Protein AF-0000000068152382 (afdb_homodimer)

Foldseek 3Di:
DDPPPPPPPPVCPPCVQVVQQVLQVQQVCVVCVVVVWDKDAFFQAPVRDTFRIWTAHPVLFIETEHEDAEPVSVVVCPPQCVCVQQGQAYEYEYEDVYDPVVDDQQHWYWYGPSNHIDTPGGHHTDDHDPVSSVRNVVSVVVVVVVVLVVVLVVLCPPPPSNVVSVCVVVVVPD/DPPPPPPPPPVCVPCVQVVQQVLQVQQVCVVCVVVVWDKDAFFQAPVRDTFRIWTAHPVLFIETEHEDAEPVSVVVCPPQVVCVQQGQAYEYEYEDVYDPVVDDQQHWYWYGPSNHIDTPGGHHTDDHDPVSSVRNVVSVVVVVVVVLVVVLVVLCPPPPSNVVSVCVVVVVPD

Nearest PDB structures (foldseek):
  3dnx-assembly1_A-2  TM=9.287E-01  e=1.542E-15  Ruegeria pomeroyi
  2vld-assembly1_B  TM=4.653E-01  e=2.222E-03  Pyrococcus abyssi
  5jjp-assembly6_B  TM=6.066E-01  e=2.683E-01  Streptomyces sp. MJ635-86F5
  7dq6-assembly1_B  TM=5.843E-01  e=3.251E-01  Embleya scabrispora
  7dq6-assembly1_A  TM=5.364E-01  e=3.251E-01  Embleya scabrispora

Organism: Rhizobium meliloti (strain 1021) (NCBI:txid266834)

Secondary structure (DSSP, 8-state):
----------GGGTTHHHHHHHHHHHHHHHHHHHTT-EEEEEEEPTTS-EEEEEEE-TT--EEEEEE--SHHHHHH-TTGGGGGGG-SEEEEEE-TTS-GGGS-TTSEEEEE-SS-EEEEEPPPP-PPPHHHHHHHHHHHHHHHHHHHHHHHHHHTTSHHHHHHHHHHHTTTT-/----------GGGTTHHHHHHHHHHHHHHHHHHHTT-EEEEEEEPTTS-EEEEEEE-TT--EEEEEE--SHHHHHH-TTGGGGGGG-SEEEEEE-TTS-GGGS-TTSEEEEE-SS-EEEEEPPPP-PPPHHHHHHHHHHHHHHHHHHHHHHHHHHTTSHHHHHHHHHHHTTTT-

InterPro domains:
  IPR009394 DNA repair protein MmcB-like [PF06319] (9-154)
  IPR009394 DNA repair protein MmcB-like [PIRSF031796] (1-156)

pLDDT: mean 91.05, std 16.27, range [30.36, 98.94]

Sequence (348 aa):
MTILSIHGDNPLADGRQSERAMKVRRGVQRLLMELRHAALPELTLASGRRADLISLSPKGEIWIIEIKTSIEDFRVDRKWPEYRLHCDRLFFATHAQVPLDIFPEECGLMLSDGYGAHMLREASEHRLPPSTRKSVTQAFARTAAQRLTLAEWAAERNGELGQSISDIVSGERDMTILSIHGDNPLADGRQSERAMKVRRGVQRLLMELRHAALPELTLASGRRADLISLSPKGEIWIIEIKTSIEDFRVDRKWPEYRLHCDRLFFATHAQVPLDIFPEECGLMLSDGYGAHMLREASEHRLPPSTRKSVTQAFARTAAQRLTLAEWAAERNGELGQSISDIVSGERD

Structure (mmCIF, N/CA/C/O backbone):
data_AF-0000000068152382-model_v1
#
loop_
_entity.id
_entity.type
_entity.pdbx_description
1 polymer 'DNA repair protein MmcB-related protein'
#
loop_
_atom_site.group_PDB
_atom_site.id
_atom_site.type_symbol
_atom_site.label_atom_id
_atom_site.label_alt_id
_atom_site.label_comp_id
_atom_site.label_asym_id
_atom_site.label_entity_id
_atom_site.label_seq_id
_atom_site.pdbx_PDB_ins_code
_atom_site.Cartn_x
_atom_site.Cartn_y
_atom_site.Cartn_z
_atom_site.occupancy
_atom_site.B_iso_or_equiv
_atom_site.auth_seq_id
_atom_site.auth_comp_id
_atom_site.auth_asym_id
_atom_site.auth_atom_id
_atom_site.pdbx_PDB_model_num
ATOM 1 N N . MET A 1 1 ? -9.805 -21.875 -48.062 1 30.47 1 MET A N 1
ATOM 2 C CA . MET A 1 1 ? -9.055 -22.297 -46.875 1 30.47 1 MET A CA 1
ATOM 3 C C . MET A 1 1 ? -9.664 -21.703 -45.625 1 30.47 1 MET A C 1
ATOM 5 O O . MET A 1 1 ? -9.602 -20.5 -45.406 1 30.47 1 MET A O 1
ATOM 9 N N . THR A 1 2 ? -10.758 -22.375 -45.031 1 30.77 2 THR A N 1
ATOM 10 C CA . THR A 1 2 ? -11.688 -21.953 -44 1 30.77 2 THR A CA 1
ATOM 11 C C . THR A 1 2 ? -10.977 -21.797 -42.656 1 30.77 2 THR A C 1
ATOM 13 O O . THR A 1 2 ? -10.398 -22.75 -42.125 1 30.77 2 THR A O 1
ATOM 16 N N . ILE A 1 3 ? -10.469 -20.672 -42.344 1 32.81 3 ILE A N 1
ATOM 17 C CA . ILE A 1 3 ? -9.844 -20.359 -41.062 1 32.81 3 ILE A CA 1
ATOM 18 C C . ILE A 1 3 ? -10.805 -20.688 -39.938 1 32.81 3 ILE A C 1
ATOM 20 O O . ILE A 1 3 ? -11.867 -20.062 -39.844 1 32.81 3 ILE A O 1
ATOM 24 N N . LEU A 1 4 ? -10.906 -21.922 -39.406 1 30.36 4 LEU A N 1
ATOM 25 C CA . LEU A 1 4 ? -11.68 -22.328 -38.25 1 30.36 4 LEU A CA 1
ATOM 26 C C . LEU A 1 4 ? -11.289 -21.516 -37.031 1 30.36 4 LEU A C 1
ATOM 28 O O . LEU A 1 4 ? -10.102 -21.406 -36.688 1 30.36 4 LEU A O 1
ATOM 32 N N . SER A 1 5 ? -11.914 -20.469 -36.781 1 33.62 5 SER A N 1
ATOM 33 C CA . SER A 1 5 ? -11.789 -19.703 -35.531 1 33.62 5 SER A CA 1
ATOM 34 C C . SER A 1 5 ? -11.875 -20.609 -34.312 1 33.62 5 SER A C 1
ATOM 36 O O . SER A 1 5 ? -12.93 -21.172 -34 1 33.62 5 SER A O 1
ATOM 38 N N . ILE A 1 6 ? -10.891 -21.375 -33.906 1 35.25 6 ILE A N 1
ATOM 39 C CA . ILE A 1 6 ? -10.805 -22.234 -32.75 1 35.25 6 ILE A CA 1
ATOM 40 C C . ILE A 1 6 ? -11.211 -21.438 -31.5 1 35.25 6 ILE A C 1
ATOM 42 O O . ILE A 1 6 ? -10.406 -20.703 -30.938 1 35.25 6 ILE A O 1
ATOM 46 N N . HIS A 1 7 ? -12.195 -20.594 -31.469 1 39.56 7 HIS A N 1
ATOM 47 C CA . HIS A 1 7 ? -12.797 -20.234 -30.172 1 39.56 7 HIS A CA 1
ATOM 48 C C . HIS A 1 7 ? -12.93 -21.469 -29.281 1 39.56 7 HIS A C 1
ATOM 50 O O . HIS A 1 7 ? -13.836 -22.281 -29.469 1 39.56 7 HIS A O 1
ATOM 56 N N . GLY A 1 8 ? -11.852 -22.156 -28.938 1 36.94 8 GLY A N 1
ATOM 57 C CA . GLY A 1 8 ? -11.977 -23.312 -28.062 1 36.94 8 GLY A CA 1
ATOM 58 C C . GLY A 1 8 ? -12.898 -23.094 -26.891 1 36.94 8 GLY A C 1
ATOM 59 O O . GLY A 1 8 ? -13.031 -21.953 -26.406 1 36.94 8 GLY A O 1
ATOM 60 N N . ASP A 1 9 ? -14.023 -23.734 -26.766 1 38.12 9 ASP A N 1
ATOM 61 C CA . ASP A 1 9 ? -14.977 -23.938 -25.672 1 38.12 9 ASP A CA 1
ATOM 62 C C . ASP A 1 9 ? -14.25 -24.062 -24.328 1 38.12 9 ASP A C 1
ATOM 64 O O . ASP A 1 9 ? -13.836 -25.172 -23.953 1 38.12 9 ASP A O 1
ATOM 68 N N . ASN A 1 10 ? -13.414 -23.266 -23.922 1 45 10 ASN A N 1
ATOM 69 C CA . ASN A 1 10 ? -12.914 -23.344 -22.547 1 45 10 ASN A CA 1
ATOM 70 C C . ASN A 1 10 ? -14.055 -23.5 -21.547 1 45 10 ASN A C 1
ATOM 72 O O . ASN A 1 10 ? -14.812 -22.562 -21.312 1 45 10 ASN A O 1
ATOM 76 N N . PRO A 1 11 ? -14.586 -24.641 -21.344 1 46.06 11 PRO A N 1
ATOM 77 C CA . PRO A 1 11 ? -15.719 -24.906 -20.453 1 46.06 11 PRO A CA 1
ATOM 78 C C . PRO A 1 11 ? -15.688 -24.047 -19.188 1 46.06 11 PRO A C 1
ATOM 80 O O . PRO A 1 11 ? -16.719 -23.906 -18.516 1 46.06 11 PRO A O 1
ATOM 83 N N . LEU A 1 12 ? -14.609 -23.797 -18.812 1 48.75 12 LEU A N 1
ATOM 84 C CA . LEU A 1 12 ? -14.578 -23 -17.594 1 48.75 12 LEU A CA 1
ATOM 85 C C . LEU A 1 12 ? -14.617 -21.5 -17.922 1 48.75 12 LEU A C 1
ATOM 87 O O . LEU A 1 12 ? -14.359 -20.672 -17.047 1 48.75 12 LEU A O 1
ATOM 91 N N . ALA A 1 13 ? -14.891 -21.234 -19.219 1 50.88 13 ALA A N 1
ATOM 92 C CA . ALA A 1 13 ? -15.047 -19.859 -19.656 1 50.88 13 ALA A CA 1
ATOM 93 C C . ALA A 1 13 ? -16.219 -19.188 -18.953 1 50.88 13 ALA A C 1
ATOM 95 O O . ALA A 1 13 ? -16.453 -17.984 -19.125 1 50.88 13 ALA A O 1
ATOM 96 N N . ASP A 1 14 ? -17 -19.938 -18.312 1 52.16 14 ASP A N 1
ATOM 97 C CA . ASP A 1 14 ? -18.281 -19.484 -17.781 1 52.16 14 ASP A CA 1
ATOM 98 C C . ASP A 1 14 ? -18.109 -18.781 -16.438 1 52.16 14 ASP A C 1
ATOM 100 O O . ASP A 1 14 ? -19.031 -18.797 -15.617 1 52.16 14 ASP A O 1
ATOM 104 N N . GLY A 1 15 ? -17.078 -18.203 -16.141 1 64.38 15 GLY A N 1
ATOM 105 C CA . GLY A 1 15 ? -17.031 -17.5 -14.875 1 64.38 15 GLY A CA 1
ATOM 106 C C . GLY A 1 15 ? -16.5 -18.344 -13.734 1 64.38 15 GLY A C 1
ATOM 107 O O . GLY A 1 15 ? -16.109 -17.812 -12.688 1 64.38 15 GLY A O 1
ATOM 108 N N . ARG A 1 16 ? -16.609 -19.672 -13.922 1 64.25 16 ARG A N 1
ATOM 109 C CA . ARG A 1 16 ? -16.156 -20.578 -12.875 1 64.25 16 ARG A CA 1
ATOM 110 C C . ARG A 1 16 ? -14.656 -20.453 -12.641 1 64.25 16 ARG A C 1
ATOM 112 O O . ARG A 1 16 ? -14.188 -20.547 -11.5 1 64.25 16 ARG A O 1
ATOM 119 N N . GLN A 1 17 ? -14 -20.297 -13.742 1 75.25 17 GLN A N 1
ATOM 120 C CA . GLN A 1 17 ? -12.555 -20.141 -13.609 1 75.25 17 GLN A CA 1
ATOM 121 C C . GLN A 1 17 ? -12.211 -18.922 -12.75 1 75.25 17 GLN A C 1
ATOM 123 O O . GLN A 1 17 ? -11.305 -18.984 -11.914 1 75.25 17 GLN A O 1
ATOM 128 N N . SER A 1 18 ? -13.094 -17.953 -12.961 1 85.06 18 SER A N 1
ATOM 129 C CA . SER A 1 18 ? -12.867 -16.734 -12.195 1 85.06 18 SER A CA 1
ATOM 130 C C . SER A 1 18 ? -13.172 -16.953 -10.711 1 85.06 18 SER A C 1
ATOM 132 O O . SER A 1 18 ? -12.414 -16.5 -9.852 1 85.06 18 SER A O 1
ATOM 134 N N . GLU A 1 19 ? -14.141 -17.766 -10.453 1 89.19 19 GLU A N 1
ATOM 135 C CA . GLU A 1 19 ? -14.492 -18.031 -9.062 1 89.19 19 GLU A CA 1
ATOM 136 C C . GLU A 1 19 ? -13.43 -18.891 -8.383 1 89.19 19 GLU A C 1
ATOM 138 O O . GLU A 1 19 ? -13.055 -18.641 -7.242 1 89.19 19 GLU A O 1
ATOM 143 N N . ARG A 1 20 ? -13 -19.938 -9.102 1 91.81 20 ARG A N 1
ATOM 144 C CA . ARG A 1 20 ? -11.953 -20.797 -8.562 1 91.81 20 ARG A CA 1
ATOM 145 C C . ARG A 1 20 ? -10.672 -20.016 -8.312 1 91.81 20 ARG A C 1
ATOM 147 O O . ARG A 1 20 ? -10.023 -20.188 -7.277 1 91.81 20 ARG A O 1
ATOM 154 N N . ALA A 1 21 ? -10.398 -19.172 -9.242 1 95.38 21 ALA A N 1
ATOM 155 C CA . ALA A 1 21 ? -9.188 -18.359 -9.102 1 95.38 21 ALA A CA 1
ATOM 156 C C . ALA A 1 21 ? -9.258 -17.484 -7.863 1 95.38 21 ALA A C 1
ATOM 158 O O . ALA A 1 21 ? -8.273 -17.344 -7.133 1 95.38 21 ALA A O 1
ATOM 159 N N . MET A 1 22 ? -10.422 -16.969 -7.648 1 93.5 22 MET A N 1
ATOM 160 C CA . MET A 1 22 ? -10.602 -16.094 -6.496 1 93.5 22 MET A CA 1
ATOM 161 C C . MET A 1 22 ? -10.461 -16.875 -5.191 1 93.5 22 MET A C 1
ATOM 163 O O . MET A 1 22 ? -9.891 -16.375 -4.223 1 93.5 22 MET A O 1
ATOM 167 N N . LYS A 1 23 ? -10.992 -18.062 -5.164 1 95.25 23 LYS A N 1
ATOM 168 C CA . LYS A 1 23 ? -10.867 -18.906 -3.979 1 95.25 23 LYS A CA 1
ATOM 169 C C . LYS A 1 23 ? -9.414 -19.25 -3.699 1 95.25 23 LYS A C 1
ATOM 171 O O . LYS A 1 23 ? -8.969 -19.203 -2.551 1 95.25 23 LYS A O 1
ATOM 176 N N . VAL A 1 24 ? -8.672 -19.609 -4.734 1 98.12 24 VAL A N 1
ATOM 177 C CA . VAL A 1 24 ? -7.25 -19.906 -4.582 1 98.12 24 VAL A CA 1
ATOM 178 C C . VAL A 1 24 ? -6.508 -18.672 -4.098 1 98.12 24 VAL A C 1
ATOM 180 O O . VAL A 1 24 ? -5.695 -18.75 -3.168 1 98.12 24 VAL A O 1
ATOM 183 N N 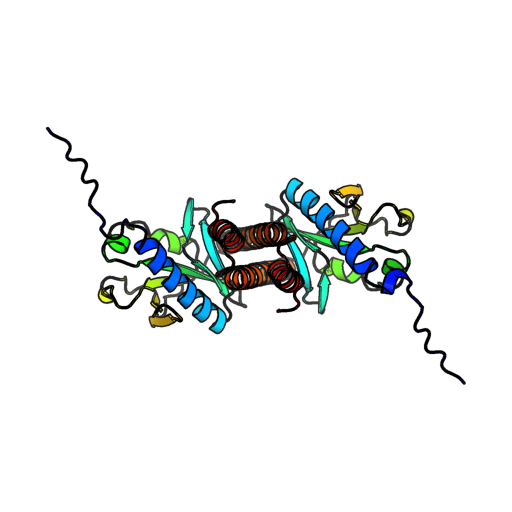. ARG A 1 25 ? -6.805 -17.516 -4.719 1 97.69 25 ARG A N 1
ATOM 184 C CA . ARG A 1 25 ? -6.156 -16.266 -4.328 1 97.69 25 ARG A CA 1
ATOM 185 C C . ARG A 1 25 ? -6.359 -15.992 -2.842 1 97.69 25 ARG A C 1
ATOM 187 O O . ARG A 1 25 ? -5.41 -15.648 -2.133 1 97.69 25 ARG A O 1
ATOM 194 N N . ARG A 1 26 ? -7.551 -16.188 -2.371 1 96.06 26 ARG A N 1
ATOM 195 C CA . ARG A 1 26 ? -7.871 -15.922 -0.972 1 96.06 26 ARG A CA 1
ATOM 196 C C . ARG A 1 26 ? -7.086 -16.844 -0.049 1 96.06 26 ARG A C 1
ATOM 198 O O . ARG A 1 26 ? -6.531 -16.406 0.959 1 96.06 26 ARG A O 1
ATOM 205 N N . GLY A 1 27 ? -7.133 -18.109 -0.388 1 98.12 27 GLY A N 1
ATOM 206 C CA . GLY A 1 27 ? -6.352 -19.047 0.399 1 98.12 27 GLY A CA 1
ATOM 207 C C . GLY A 1 27 ? -4.875 -18.703 0.456 1 98.12 27 GLY A C 1
ATOM 208 O O . GLY A 1 27 ? -4.258 -18.781 1.519 1 98.12 27 GLY A O 1
ATOM 209 N N . VAL A 1 28 ? -4.32 -18.297 -0.646 1 98.75 28 VAL A N 1
ATOM 210 C CA . VAL A 1 28 ? -2.906 -17.953 -0.726 1 98.75 28 VAL A CA 1
ATOM 211 C C . VAL A 1 28 ? -2.639 -16.688 0.072 1 98.75 28 VAL A C 1
ATOM 213 O O . VAL A 1 28 ? -1.611 -16.562 0.744 1 98.75 28 VAL A O 1
ATOM 216 N N . GLN A 1 29 ? -3.531 -15.68 -0.016 1 98.44 29 GLN A N 1
ATOM 217 C CA . GLN A 1 29 ? -3.371 -14.461 0.768 1 98.44 29 GLN A CA 1
ATOM 218 C C . GLN A 1 29 ? -3.314 -14.773 2.262 1 98.44 29 GLN A C 1
ATOM 220 O O . GLN A 1 29 ? -2.531 -14.164 2.996 1 98.44 29 GLN A O 1
ATOM 225 N N . ARG A 1 30 ? -4.098 -15.695 2.719 1 98.12 30 ARG A N 1
ATOM 226 C CA . ARG A 1 30 ? -4.066 -16.094 4.125 1 98.12 30 ARG A CA 1
ATOM 227 C C . ARG A 1 30 ? -2.73 -16.734 4.484 1 98.12 30 ARG A C 1
ATOM 229 O O . ARG A 1 30 ? -2.162 -16.438 5.539 1 98.12 30 ARG A O 1
ATOM 236 N N . LEU A 1 31 ? -2.277 -17.609 3.619 1 98.69 31 LEU A N 1
ATOM 237 C CA . LEU A 1 31 ? -0.969 -18.219 3.84 1 98.69 31 LEU A CA 1
ATOM 238 C C . LEU A 1 31 ? 0.119 -17.156 3.91 1 98.69 31 LEU A C 1
ATOM 240 O O . LEU A 1 31 ? 0.979 -17.188 4.793 1 98.69 31 LEU A O 1
ATOM 244 N N . LEU A 1 32 ? 0.076 -16.219 2.982 1 98.62 32 LEU A N 1
ATOM 245 C CA . LEU A 1 32 ? 1.076 -15.156 2.941 1 98.62 32 LEU A CA 1
ATOM 246 C C . LEU A 1 32 ? 1.023 -14.305 4.211 1 98.62 32 LEU A C 1
ATOM 248 O O . LEU A 1 32 ? 2.061 -13.883 4.723 1 98.62 32 LEU A O 1
ATOM 252 N N . MET A 1 33 ? -0.144 -14.07 4.672 1 97.81 33 MET A N 1
ATOM 253 C CA . MET A 1 33 ? -0.283 -13.352 5.934 1 97.81 33 MET A CA 1
ATOM 254 C C . MET A 1 33 ? 0.376 -14.117 7.074 1 97.81 33 MET A C 1
ATOM 256 O O . MET A 1 33 ? 1.065 -13.523 7.91 1 97.81 33 MET A O 1
ATOM 260 N N . GLU A 1 34 ? 0.171 -15.391 7.129 1 97.94 34 GLU A N 1
ATOM 261 C CA . GLU A 1 34 ? 0.814 -16.234 8.133 1 97.94 34 GLU A CA 1
ATOM 262 C C . GLU A 1 34 ? 2.334 -16.156 8.023 1 97.94 34 GLU A C 1
ATOM 264 O O . GLU A 1 34 ? 3.039 -16.266 9.031 1 97.94 34 GLU A O 1
ATOM 269 N N . LEU A 1 35 ? 2.809 -16.031 6.828 1 98.12 35 LEU A N 1
ATOM 270 C CA . LEU A 1 35 ? 4.246 -15.93 6.582 1 98.12 35 LEU A CA 1
ATOM 271 C C . LEU A 1 35 ? 4.73 -14.492 6.73 1 98.12 35 LEU A C 1
ATOM 273 O O . LEU A 1 35 ? 5.879 -14.188 6.41 1 98.12 35 LEU A O 1
ATOM 277 N N . ARG A 1 36 ? 3.83 -13.539 7.098 1 98.19 36 ARG A N 1
ATOM 278 C CA . ARG A 1 36 ? 4.082 -12.133 7.379 1 98.19 36 ARG A CA 1
ATOM 279 C C . ARG A 1 36 ? 4.402 -11.367 6.102 1 98.19 36 ARG A C 1
ATOM 281 O O . ARG A 1 36 ? 5.121 -10.367 6.133 1 98.19 36 ARG A O 1
ATOM 288 N N . HIS A 1 37 ? 3.973 -11.961 4.973 1 98.81 37 HIS A N 1
ATOM 289 C CA . HIS A 1 37 ? 4.031 -11.219 3.721 1 98.81 37 HIS A CA 1
ATOM 290 C C . HIS A 1 37 ? 2.811 -10.32 3.557 1 98.81 37 HIS A C 1
ATOM 292 O O . HIS A 1 37 ? 1.689 -10.719 3.869 1 98.81 37 HIS A O 1
ATOM 298 N N . ALA A 1 38 ? 3.021 -9.086 3.137 1 98.81 38 ALA A N 1
ATOM 299 C CA . ALA A 1 38 ? 1.932 -8.25 2.643 1 98.81 38 ALA A CA 1
ATOM 300 C C . ALA A 1 38 ? 1.697 -8.477 1.153 1 98.81 38 ALA A C 1
ATOM 302 O O . ALA A 1 38 ? 2.635 -8.422 0.355 1 98.81 38 ALA A O 1
ATOM 303 N N . ALA A 1 39 ? 0.45 -8.734 0.789 1 98.81 39 ALA A N 1
ATOM 304 C CA . ALA A 1 39 ? 0.16 -9.156 -0.578 1 98.81 39 ALA A CA 1
ATOM 305 C C . ALA A 1 39 ? -0.661 -8.109 -1.318 1 98.81 39 ALA A C 1
ATOM 307 O O . ALA A 1 39 ? -1.475 -7.406 -0.712 1 98.81 39 ALA A O 1
ATOM 308 N N . LEU A 1 40 ? -0.434 -8 -2.578 1 98.81 40 LEU A N 1
ATOM 309 C CA . LEU A 1 40 ? -1.164 -7.129 -3.488 1 98.81 40 LEU A CA 1
ATOM 310 C C . LEU A 1 40 ? -1.568 -7.875 -4.754 1 98.81 40 LEU A C 1
ATOM 312 O O . LEU A 1 40 ? -0.711 -8.375 -5.484 1 98.81 40 LEU A O 1
ATOM 316 N N . PRO A 1 41 ? -2.893 -8.008 -4.977 1 98.5 41 PRO A N 1
ATOM 317 C CA . PRO A 1 41 ? -3.332 -8.656 -6.211 1 98.5 41 PRO A CA 1
ATOM 318 C C . PRO A 1 41 ? -3.254 -7.742 -7.43 1 98.5 41 PRO A C 1
ATOM 320 O O . PRO A 1 41 ? -3.371 -6.52 -7.293 1 98.5 41 PRO A O 1
ATOM 323 N N . GLU A 1 42 ? -2.996 -8.352 -8.633 1 97.94 42 GLU A N 1
ATOM 324 C CA . GLU A 1 42 ? -3.197 -7.734 -9.945 1 97.94 42 GLU A CA 1
ATOM 325 C C . GLU A 1 42 ? -2.336 -6.488 -10.102 1 97.94 42 GLU A C 1
ATOM 327 O O . GLU A 1 42 ? -2.838 -5.422 -10.469 1 97.94 42 GLU A O 1
ATOM 332 N N . LEU A 1 43 ? -1.096 -6.594 -9.82 1 98.38 43 LEU A N 1
ATOM 333 C CA . LEU A 1 43 ? -0.167 -5.492 -10.047 1 98.38 43 LEU A CA 1
ATOM 334 C C . LEU A 1 43 ? 0.437 -5.57 -11.445 1 98.38 43 LEU A C 1
ATOM 336 O O . LEU A 1 43 ? 1.003 -6.602 -11.828 1 98.38 43 LEU A O 1
ATOM 340 N N . THR A 1 44 ? 0.309 -4.512 -12.195 1 97.06 44 THR A N 1
ATOM 341 C CA . THR A 1 44 ? 0.991 -4.422 -13.477 1 97.06 44 THR A CA 1
ATOM 342 C C . THR A 1 44 ? 2.473 -4.117 -13.281 1 97.06 44 THR A C 1
ATOM 344 O O . THR A 1 44 ? 2.83 -3.162 -12.586 1 97.06 44 THR A O 1
ATOM 347 N N . LEU A 1 45 ? 3.309 -4.871 -13.891 1 97.06 45 LEU A N 1
ATOM 348 C CA . LEU A 1 45 ? 4.758 -4.762 -13.766 1 97.06 45 LEU A CA 1
ATOM 349 C C . LEU A 1 45 ? 5.34 -3.938 -14.906 1 97.06 45 LEU A C 1
ATOM 351 O O . LEU A 1 45 ? 4.637 -3.617 -15.875 1 97.06 45 LEU A O 1
ATOM 355 N N . ALA A 1 46 ? 6.602 -3.586 -14.75 1 95.44 46 ALA A N 1
ATOM 356 C CA . ALA A 1 46 ? 7.262 -2.758 -15.758 1 95.44 46 ALA A CA 1
ATOM 357 C C . ALA A 1 46 ? 7.301 -3.461 -17.109 1 95.44 46 ALA A C 1
ATOM 359 O O . ALA A 1 46 ? 7.309 -2.809 -18.156 1 95.44 46 ALA A O 1
ATOM 360 N N . SER A 1 47 ? 7.266 -4.766 -17.125 1 94.62 47 SER A N 1
ATOM 361 C CA . SER A 1 47 ? 7.273 -5.543 -18.359 1 94.62 47 SER A CA 1
ATOM 362 C C . SER A 1 47 ? 5.93 -5.461 -19.078 1 94.62 47 SER A C 1
ATOM 364 O O . SER A 1 47 ? 5.809 -5.883 -20.234 1 94.62 47 SER A O 1
ATOM 366 N N . GLY A 1 48 ? 4.895 -4.922 -18.375 1 94 48 GLY A N 1
ATOM 367 C CA . GLY A 1 48 ? 3.547 -4.902 -18.922 1 94 48 GLY A CA 1
ATOM 368 C C . GLY A 1 48 ? 2.699 -6.07 -18.453 1 94 48 GLY A C 1
ATOM 369 O O . GLY A 1 48 ? 1.475 -6.055 -18.594 1 94 48 GLY A O 1
ATOM 370 N N . ARG A 1 49 ? 3.371 -7.035 -17.906 1 95.25 49 ARG A N 1
ATOM 371 C CA . ARG A 1 49 ? 2.633 -8.164 -17.359 1 95.25 49 ARG A CA 1
ATOM 372 C C . ARG A 1 49 ? 1.931 -7.781 -16.062 1 95.25 49 ARG A C 1
ATOM 374 O O . ARG A 1 49 ? 2.387 -6.887 -15.344 1 95.25 49 ARG A O 1
ATOM 381 N N . ARG A 1 50 ? 0.867 -8.508 -15.805 1 96.62 50 ARG A N 1
ATOM 382 C CA . ARG A 1 50 ? 0.136 -8.32 -14.555 1 96.62 50 ARG A CA 1
ATOM 383 C C . ARG A 1 50 ? 0.274 -9.539 -13.648 1 96.62 50 ARG A C 1
ATOM 385 O O . ARG A 1 50 ? -0.122 -10.641 -14.023 1 96.62 50 ARG A O 1
ATOM 392 N N . ALA A 1 51 ? 0.86 -9.414 -12.508 1 98 51 ALA A N 1
ATOM 393 C CA . ALA A 1 51 ? 0.992 -10.5 -11.547 1 98 51 ALA A CA 1
ATOM 394 C C . ALA A 1 51 ? -0.331 -10.766 -10.828 1 98 51 ALA A C 1
ATOM 396 O O . ALA A 1 51 ? -0.978 -9.836 -10.344 1 98 51 ALA A O 1
ATOM 397 N N . ASP A 1 52 ? -0.692 -12.047 -10.758 1 97.81 52 ASP A N 1
ATOM 398 C CA . ASP A 1 52 ? -1.91 -12.375 -10.023 1 97.81 52 ASP A CA 1
ATOM 399 C C . ASP A 1 52 ? -1.807 -11.945 -8.562 1 97.81 52 ASP A C 1
ATOM 401 O O . ASP A 1 52 ? -2.748 -11.375 -8.008 1 97.81 52 ASP A O 1
ATOM 405 N N . LEU A 1 53 ? -0.7 -12.281 -7.898 1 98.69 53 LEU A N 1
ATOM 406 C CA . LEU A 1 53 ? -0.338 -11.844 -6.555 1 98.69 53 LEU A CA 1
ATOM 407 C C . LEU A 1 53 ? 1.148 -11.516 -6.473 1 98.69 53 LEU A C 1
ATOM 409 O O . LEU A 1 53 ? 1.979 -12.219 -7.047 1 98.69 53 LEU A O 1
ATOM 413 N N . ILE A 1 54 ? 1.429 -10.438 -5.844 1 98.94 54 ILE A N 1
ATOM 414 C CA . ILE A 1 54 ? 2.799 -10.102 -5.48 1 98.94 54 ILE A CA 1
ATOM 415 C C . ILE A 1 54 ? 2.869 -9.758 -3.994 1 98.94 54 ILE A C 1
ATOM 417 O O . ILE A 1 54 ? 1.93 -9.18 -3.439 1 98.94 54 ILE A O 1
ATOM 421 N N . SER A 1 55 ? 3.967 -10.156 -3.338 1 98.94 55 SER A N 1
ATOM 422 C CA . SER A 1 55 ? 4.016 -9.922 -1.898 1 98.94 55 SER A CA 1
ATOM 423 C C . SER A 1 55 ? 5.379 -9.391 -1.47 1 98.94 55 SER A C 1
ATOM 425 O O . SER A 1 55 ? 6.367 -9.555 -2.191 1 98.94 55 SER A O 1
ATOM 427 N N . LEU A 1 56 ? 5.395 -8.703 -0.37 1 98.88 56 LEU A N 1
ATOM 428 C CA . LEU A 1 56 ? 6.582 -8.133 0.255 1 98.88 56 LEU A CA 1
ATOM 429 C C . LEU A 1 56 ? 6.758 -8.664 1.673 1 98.88 56 LEU A C 1
ATOM 431 O O . LEU A 1 56 ? 5.852 -8.555 2.5 1 98.88 56 LEU A O 1
ATOM 435 N N . SER A 1 57 ? 7.898 -9.266 1.959 1 98.75 57 SER A N 1
ATOM 436 C CA . SER A 1 57 ? 8.219 -9.727 3.305 1 98.75 57 SER A CA 1
ATOM 437 C C . SER A 1 57 ? 8.68 -8.578 4.191 1 98.75 57 SER A C 1
ATOM 439 O O . SER A 1 57 ? 8.93 -7.469 3.703 1 98.75 57 SER A O 1
ATOM 441 N N . PRO A 1 58 ? 8.828 -8.82 5.508 1 97.5 58 PRO A N 1
ATOM 442 C CA . PRO A 1 58 ? 9.352 -7.766 6.387 1 97.5 58 PRO A CA 1
ATOM 443 C C . PRO A 1 58 ? 10.766 -7.34 6.012 1 97.5 58 PRO A C 1
ATOM 445 O O . PRO A 1 58 ? 11.148 -6.184 6.23 1 97.5 58 PRO A O 1
ATOM 448 N N . LYS A 1 59 ? 11.547 -8.203 5.387 1 96.75 59 LYS A N 1
ATOM 449 C CA . LYS A 1 59 ? 12.93 -7.914 5.031 1 96.75 59 LYS A CA 1
ATOM 450 C C . LYS A 1 59 ? 13.031 -7.391 3.598 1 96.75 59 LYS A C 1
ATOM 452 O O . LYS A 1 59 ? 14.133 -7.164 3.094 1 96.75 59 LYS A O 1
ATOM 457 N N . GLY A 1 60 ? 11.93 -7.297 2.938 1 97.88 60 GLY A N 1
ATOM 458 C CA . GLY A 1 60 ? 11.93 -6.691 1.616 1 97.88 60 GLY A CA 1
ATOM 459 C C . GLY A 1 60 ? 12.031 -7.703 0.493 1 97.88 60 GLY A C 1
ATOM 460 O O . GLY A 1 60 ? 12.266 -7.34 -0.66 1 97.88 60 GLY A O 1
ATOM 461 N N . GLU A 1 61 ? 11.875 -8.992 0.827 1 98.56 61 GLU A N 1
ATOM 462 C CA . GLU A 1 61 ? 11.852 -10.008 -0.219 1 98.56 61 GLU A CA 1
ATOM 463 C C . GLU A 1 61 ? 10.547 -9.961 -1.008 1 98.56 61 GLU A C 1
ATOM 465 O O . GLU A 1 61 ? 9.469 -9.82 -0.427 1 98.56 61 GLU A O 1
ATOM 470 N N . ILE A 1 62 ? 10.672 -10.07 -2.332 1 98.94 62 ILE A N 1
ATOM 471 C CA . ILE A 1 62 ? 9.531 -9.945 -3.229 1 98.94 62 ILE A CA 1
ATOM 472 C C . ILE A 1 62 ? 9.195 -11.305 -3.834 1 98.94 62 ILE A C 1
ATOM 474 O O . ILE A 1 62 ? 10.055 -11.945 -4.453 1 98.94 62 ILE A O 1
ATOM 478 N N . TRP A 1 63 ? 7.938 -11.797 -3.643 1 98.94 63 TRP A N 1
ATOM 479 C CA . TRP A 1 63 ? 7.422 -13.016 -4.27 1 98.94 63 TRP A CA 1
ATOM 480 C C . TRP A 1 63 ? 6.355 -12.68 -5.309 1 98.94 63 TRP A C 1
ATOM 482 O O . TRP A 1 63 ? 5.59 -11.727 -5.133 1 98.94 63 TRP A O 1
ATOM 492 N N . ILE A 1 64 ? 6.332 -13.359 -6.355 1 98.94 64 ILE A N 1
ATOM 493 C CA . ILE A 1 64 ? 5.195 -13.383 -7.27 1 98.94 64 ILE A CA 1
ATOM 494 C C . ILE A 1 64 ? 4.559 -14.766 -7.266 1 98.94 64 ILE A C 1
ATOM 496 O O . ILE A 1 64 ? 5.258 -15.781 -7.281 1 98.94 64 ILE A O 1
ATOM 500 N N . ILE A 1 65 ? 3.236 -14.812 -7.199 1 98.88 65 ILE A N 1
ATOM 501 C CA . ILE A 1 65 ? 2.449 -16.031 -7.234 1 98.88 65 ILE A CA 1
ATOM 502 C C . ILE A 1 65 ? 1.509 -16.016 -8.438 1 98.88 65 ILE A C 1
ATOM 504 O O . ILE A 1 65 ? 0.592 -15.188 -8.5 1 98.88 65 ILE A O 1
ATOM 508 N N . GLU A 1 66 ? 1.746 -16.906 -9.383 1 98.69 66 GLU A N 1
ATOM 509 C CA . GLU A 1 66 ? 0.87 -17.062 -10.539 1 98.69 66 GLU A CA 1
ATOM 510 C C . GLU A 1 66 ? -0.202 -18.125 -10.289 1 98.69 66 GLU A C 1
ATOM 512 O O . GLU A 1 66 ? 0.115 -19.281 -10.016 1 98.69 66 GLU A O 1
ATOM 517 N N . ILE A 1 67 ? -1.452 -17.766 -10.391 1 98.44 67 ILE A N 1
ATOM 518 C CA . ILE A 1 67 ? -2.57 -18.656 -10.078 1 98.44 67 ILE A CA 1
ATOM 519 C C . ILE A 1 67 ? -3.045 -19.344 -11.359 1 98.44 67 ILE A C 1
ATOM 521 O O . ILE A 1 67 ? -3.385 -18.688 -12.344 1 98.44 67 ILE A O 1
ATOM 525 N N . LYS A 1 68 ? -2.98 -20.641 -11.359 1 98 68 LYS A N 1
ATOM 526 C CA . LYS A 1 68 ? -3.471 -21.484 -12.453 1 98 68 LYS A CA 1
ATOM 527 C C . LYS A 1 68 ? -4.512 -22.484 -11.953 1 98 68 LYS A C 1
ATOM 529 O O . LYS A 1 68 ? -4.207 -23.344 -11.125 1 98 68 LYS A O 1
ATOM 534 N N . THR A 1 69 ? -5.766 -22.375 -12.492 1 97.25 69 THR A N 1
ATOM 535 C CA . THR A 1 69 ? -6.836 -23.203 -11.938 1 97.25 69 THR A CA 1
ATOM 536 C C . THR A 1 69 ? -7.258 -24.281 -12.922 1 97.25 69 THR A C 1
ATOM 538 O O . THR A 1 69 ? -8.219 -25.016 -12.672 1 97.25 69 THR A O 1
ATOM 541 N N . SER A 1 70 ? -6.57 -24.438 -14.07 1 96.25 70 SER A N 1
ATOM 542 C CA . SER A 1 70 ? -6.754 -25.516 -15.039 1 96.25 70 SER A CA 1
ATOM 543 C C . SER A 1 70 ? -5.461 -25.812 -15.789 1 96.25 70 SER A C 1
ATOM 545 O O . SER A 1 70 ? -4.551 -24.984 -15.82 1 96.25 70 SER A O 1
ATOM 547 N N . ILE A 1 71 ? -5.438 -26.984 -16.328 1 96.31 71 ILE A N 1
ATOM 548 C CA . ILE A 1 71 ? -4.301 -27.344 -17.188 1 96.31 71 ILE A CA 1
ATOM 549 C C . ILE A 1 71 ? -4.176 -26.344 -18.328 1 96.31 71 ILE A C 1
ATOM 551 O O . ILE A 1 71 ? -3.072 -25.906 -18.656 1 96.31 71 ILE A O 1
ATOM 555 N N . GLU A 1 72 ? -5.281 -25.969 -18.891 1 95.12 72 GLU A N 1
ATOM 556 C CA . GLU A 1 72 ? -5.32 -25.047 -20.016 1 95.12 72 GLU A CA 1
ATOM 557 C C . GLU A 1 72 ? -4.758 -23.688 -19.641 1 95.12 72 GLU A C 1
ATOM 559 O O . GLU A 1 72 ? -4.012 -23.078 -20.422 1 95.12 72 GLU A O 1
ATOM 564 N N . ASP A 1 73 ? -5.117 -23.25 -18.391 1 94.19 73 ASP A N 1
ATOM 565 C CA . ASP A 1 73 ? -4.598 -21.984 -17.906 1 94.19 73 ASP A CA 1
ATOM 566 C C . ASP A 1 73 ? -3.068 -21.969 -17.906 1 94.19 73 ASP A C 1
ATOM 568 O O . ASP A 1 73 ? -2.451 -20.969 -18.281 1 94.19 73 ASP A O 1
ATOM 572 N N . PHE A 1 74 ? -2.51 -23.047 -17.516 1 96.5 74 PHE A N 1
ATOM 573 C CA . PHE A 1 74 ? -1.056 -23.125 -17.484 1 96.5 74 PHE A CA 1
ATOM 574 C C . PHE A 1 74 ? -0.49 -23.219 -18.906 1 96.5 74 PHE A C 1
ATOM 576 O O . PHE A 1 74 ? 0.467 -22.531 -19.234 1 96.5 74 PHE A O 1
ATOM 583 N N . ARG A 1 75 ? -1.091 -24.047 -19.734 1 94.5 75 ARG A N 1
ATOM 584 C CA . ARG A 1 75 ? -0.594 -24.312 -21.078 1 94.5 75 ARG A CA 1
ATOM 585 C C . ARG A 1 75 ? -0.583 -23.047 -21.922 1 94.5 75 ARG A C 1
ATOM 587 O O . ARG A 1 75 ? 0.319 -22.844 -22.734 1 94.5 75 ARG A O 1
ATOM 594 N N . VAL A 1 76 ? -1.469 -22.172 -21.734 1 93.44 76 VAL A N 1
ATOM 595 C CA . VAL A 1 76 ? -1.595 -20.984 -22.594 1 93.44 76 VAL A CA 1
ATOM 596 C C . VAL A 1 76 ? -0.633 -19.906 -22.109 1 93.44 76 VAL A C 1
ATOM 598 O O . VAL A 1 76 ? -0.24 -19.031 -22.875 1 93.44 76 VAL A O 1
ATOM 601 N N . ASP A 1 77 ? -0.233 -19.938 -20.859 1 92.75 77 ASP A N 1
ATOM 602 C CA . ASP A 1 77 ? 0.684 -18.938 -20.328 1 92.75 77 ASP A CA 1
ATOM 603 C C . ASP A 1 77 ? 2.137 -19.312 -20.625 1 92.75 77 ASP A C 1
ATOM 605 O O . ASP A 1 77 ? 2.869 -19.734 -19.719 1 92.75 77 ASP A O 1
ATOM 609 N N . ARG A 1 78 ? 2.582 -18.984 -21.781 1 92.5 78 ARG A N 1
ATOM 610 C CA . ARG A 1 78 ? 3.943 -19.312 -22.188 1 92.5 78 ARG A CA 1
ATOM 611 C C . ARG A 1 78 ? 4.938 -18.281 -21.672 1 92.5 78 ARG A C 1
ATOM 613 O O . ARG A 1 78 ? 6.145 -18.516 -21.656 1 92.5 78 ARG A O 1
ATOM 620 N N . LYS A 1 79 ? 4.441 -17.203 -21.219 1 94.62 79 LYS A N 1
ATOM 621 C CA . LYS A 1 79 ? 5.332 -16.094 -20.875 1 94.62 79 LYS A CA 1
ATOM 622 C C . LYS A 1 79 ? 5.562 -16.031 -19.359 1 94.62 79 LYS A C 1
ATOM 624 O O . LYS A 1 79 ? 6.195 -15.102 -18.859 1 94.62 79 LYS A O 1
ATOM 629 N N . TRP A 1 80 ? 5.227 -17.047 -18.625 1 95.56 80 TRP A N 1
ATOM 630 C CA . TRP A 1 80 ? 5.297 -17.016 -17.172 1 95.56 80 TRP A CA 1
ATOM 631 C C . TRP A 1 80 ? 6.734 -16.812 -16.688 1 95.56 80 TRP A C 1
ATOM 633 O O . TRP A 1 80 ? 6.965 -16.203 -15.648 1 95.56 80 TRP A O 1
ATOM 643 N N . PRO A 1 81 ? 7.77 -17.266 -17.438 1 96.44 81 PRO A N 1
ATOM 644 C CA . PRO A 1 81 ? 9.117 -17.062 -16.906 1 96.44 81 PRO A CA 1
ATOM 645 C C . PRO A 1 81 ? 9.5 -15.578 -16.812 1 96.44 81 PRO A C 1
ATOM 647 O O . PRO A 1 81 ? 10.422 -15.227 -16.078 1 96.44 81 PRO A O 1
ATOM 650 N N . GLU A 1 82 ? 8.805 -14.734 -17.484 1 96.88 82 GLU A N 1
ATOM 651 C CA . GLU A 1 82 ? 9.109 -13.305 -17.484 1 96.88 82 GLU A CA 1
ATOM 652 C C . GLU A 1 82 ? 8.867 -12.68 -16.125 1 96.88 82 GLU A C 1
ATOM 654 O O . GLU A 1 82 ? 9.422 -11.625 -15.805 1 96.88 82 GLU A O 1
ATOM 659 N N . TYR A 1 83 ? 8.047 -13.336 -15.312 1 97.94 83 TYR A N 1
ATOM 660 C CA . TYR A 1 83 ? 7.785 -12.805 -13.977 1 97.94 83 TYR A CA 1
ATOM 661 C C . TYR A 1 83 ? 9.047 -12.844 -13.117 1 97.94 83 TYR A C 1
ATOM 663 O O . TYR A 1 83 ? 9.172 -12.078 -12.156 1 97.94 83 TYR A O 1
ATOM 671 N N . ARG A 1 84 ? 10 -13.672 -13.508 1 97.12 84 ARG A N 1
ATOM 672 C CA . ARG A 1 84 ? 11.242 -13.836 -12.75 1 97.12 84 ARG A CA 1
ATOM 673 C C . ARG A 1 84 ? 12.039 -12.531 -12.734 1 97.12 84 ARG A C 1
ATOM 675 O O . ARG A 1 84 ? 12.789 -12.273 -11.789 1 97.12 84 ARG A O 1
ATOM 682 N N . LEU A 1 85 ? 11.812 -11.727 -13.641 1 97.88 85 LEU A N 1
ATOM 683 C CA . LEU A 1 85 ? 12.531 -10.461 -13.758 1 97.88 85 LEU A CA 1
ATOM 684 C C . LEU A 1 85 ? 12.109 -9.492 -12.656 1 97.88 85 LEU A C 1
ATOM 686 O O . LEU A 1 85 ? 12.766 -8.477 -12.438 1 97.88 85 LEU A O 1
ATOM 690 N N . HIS A 1 86 ? 11.023 -9.844 -11.906 1 98.75 86 HIS A N 1
ATOM 691 C CA . HIS A 1 86 ? 10.445 -8.844 -11.016 1 98.75 86 HIS A CA 1
ATOM 692 C C . HIS A 1 86 ? 10.25 -9.414 -9.609 1 98.75 86 HIS A C 1
ATOM 694 O O . HIS A 1 86 ? 9.484 -8.859 -8.812 1 98.75 86 HIS A O 1
ATOM 700 N N . CYS A 1 87 ? 10.883 -10.57 -9.32 1 98.88 87 CYS A N 1
ATOM 701 C CA . CYS A 1 87 ? 10.719 -11.156 -7.992 1 98.88 87 CYS A CA 1
ATOM 702 C C . CYS A 1 87 ? 11.961 -11.938 -7.582 1 98.88 87 CYS A C 1
ATOM 704 O O . CYS A 1 87 ? 12.75 -12.352 -8.43 1 98.88 87 CYS A O 1
ATOM 706 N N . ASP A 1 88 ? 12.109 -12.078 -6.328 1 98.88 88 ASP A N 1
ATOM 707 C CA . ASP A 1 88 ? 13.156 -12.938 -5.785 1 98.88 88 ASP A CA 1
ATOM 708 C C . ASP A 1 88 ? 12.75 -14.406 -5.871 1 98.88 88 ASP A C 1
ATOM 710 O O . ASP A 1 88 ? 13.602 -15.281 -6.066 1 98.88 88 ASP A O 1
ATOM 714 N N . ARG A 1 89 ? 11.477 -14.711 -5.676 1 98.88 89 ARG A N 1
ATOM 715 C CA . ARG A 1 89 ? 10.945 -16.062 -5.723 1 98.88 89 ARG A CA 1
ATOM 716 C C . ARG A 1 89 ? 9.641 -16.125 -6.504 1 98.88 89 ARG A C 1
ATOM 718 O O . ARG A 1 89 ? 8.789 -15.242 -6.359 1 98.88 89 ARG A O 1
ATOM 725 N N . LEU A 1 90 ? 9.531 -17.094 -7.34 1 98.88 90 LEU A N 1
ATOM 726 C CA . LEU A 1 90 ? 8.367 -17.281 -8.195 1 98.88 90 LEU A CA 1
ATOM 727 C C . LEU A 1 90 ? 7.613 -18.547 -7.82 1 98.88 90 LEU A C 1
ATOM 729 O O . LEU A 1 90 ? 8.211 -19.625 -7.719 1 98.88 90 LEU A O 1
ATOM 733 N N . PHE A 1 91 ? 6.316 -18.391 -7.598 1 98.94 91 PHE A N 1
ATOM 734 C CA . PHE A 1 91 ? 5.461 -19.516 -7.211 1 98.94 91 PHE A CA 1
ATOM 735 C C . PHE A 1 91 ? 4.305 -19.672 -8.195 1 98.94 91 PHE A C 1
ATOM 737 O O . PHE A 1 91 ? 3.867 -18.703 -8.812 1 98.94 91 PHE A O 1
ATOM 744 N N . PHE A 1 92 ? 3.852 -20.875 -8.273 1 98.81 92 PHE A N 1
ATOM 745 C CA . PHE A 1 92 ? 2.508 -21.156 -8.766 1 98.81 92 PHE A CA 1
ATOM 746 C C . PHE A 1 92 ? 1.576 -21.531 -7.625 1 98.81 92 PHE A C 1
ATOM 748 O O . PHE A 1 92 ? 2.018 -22.094 -6.617 1 98.81 92 PHE A O 1
ATOM 755 N N . ALA A 1 93 ? 0.347 -21.234 -7.746 1 98.88 93 ALA A N 1
ATOM 756 C CA . ALA A 1 93 ? -0.703 -21.672 -6.832 1 98.88 93 ALA A CA 1
ATOM 757 C C . ALA A 1 93 ? -1.868 -22.297 -7.598 1 98.88 93 ALA A C 1
ATOM 759 O O . ALA A 1 93 ? -2.25 -21.812 -8.664 1 98.88 93 ALA A O 1
ATOM 760 N N . THR A 1 94 ? -2.426 -23.312 -7.027 1 98.62 94 THR A N 1
ATOM 761 C CA . THR A 1 94 ? -3.502 -24.062 -7.676 1 98.62 94 THR A CA 1
ATOM 762 C C . THR A 1 94 ? -4.391 -24.734 -6.641 1 98.62 94 THR A C 1
ATOM 764 O O . THR A 1 94 ? -4.391 -24.359 -5.469 1 98.62 94 THR A O 1
ATOM 767 N N . HIS A 1 95 ? -5.266 -25.578 -7.133 1 98.19 95 HIS A N 1
ATOM 768 C CA . HIS A 1 95 ? -6.141 -26.391 -6.285 1 98.19 95 HIS A CA 1
ATOM 769 C C . HIS A 1 95 ? -6.047 -27.859 -6.645 1 98.19 95 HIS A C 1
ATOM 771 O O . HIS A 1 95 ? -5.352 -28.234 -7.594 1 98.19 95 HIS A O 1
ATOM 777 N N . ALA A 1 96 ? -6.75 -28.703 -5.988 1 97.06 96 ALA A N 1
ATOM 778 C CA . ALA A 1 96 ? -6.535 -30.141 -5.973 1 97.06 96 ALA A CA 1
ATOM 779 C C . ALA A 1 96 ? -6.934 -30.766 -7.309 1 97.06 96 ALA A C 1
ATOM 781 O O . ALA A 1 96 ? -6.523 -31.891 -7.625 1 97.06 96 ALA A O 1
ATOM 782 N N . GLN A 1 97 ? -7.695 -30.078 -8.094 1 96.31 97 GLN A N 1
ATOM 783 C CA . GLN A 1 97 ? -8.211 -30.672 -9.32 1 96.31 97 GLN A CA 1
ATOM 784 C C . GLN A 1 97 ? -7.227 -30.484 -10.477 1 96.31 97 GLN A C 1
ATOM 786 O O . GLN A 1 97 ? -7.477 -30.953 -11.586 1 96.31 97 GLN A O 1
ATOM 791 N N . VAL A 1 98 ? -6.141 -29.828 -10.273 1 97.81 98 VAL A N 1
ATOM 792 C CA . VAL A 1 98 ? -5.109 -29.641 -11.289 1 97.81 98 VAL A CA 1
ATOM 793 C C . VAL A 1 98 ? -3.9 -30.516 -10.977 1 97.81 98 VAL A C 1
ATOM 795 O O . VAL A 1 98 ? -3.391 -30.5 -9.852 1 97.81 98 VAL A O 1
ATOM 798 N N . PRO A 1 99 ? -3.469 -31.359 -11.984 1 98.25 99 PRO A N 1
ATOM 799 C CA . PRO A 1 99 ? -2.279 -32.156 -11.719 1 98.25 99 PRO A CA 1
ATOM 800 C C . PRO A 1 99 ? -1.062 -31.328 -11.344 1 98.25 99 PRO A C 1
ATOM 802 O O . PRO A 1 99 ? -0.734 -30.359 -12.039 1 98.25 99 PRO A O 1
ATOM 805 N N . LEU A 1 100 ? -0.31 -31.656 -10.312 1 98 100 LEU A N 1
ATOM 806 C CA . LEU A 1 100 ? 0.747 -30.828 -9.734 1 98 100 LEU A CA 1
ATOM 807 C C . LEU A 1 100 ? 2.039 -30.969 -10.531 1 98 100 LEU A C 1
ATOM 809 O O . LEU A 1 100 ? 2.883 -30.078 -10.516 1 98 100 LEU A O 1
ATOM 813 N N . ASP A 1 101 ? 2.221 -32.094 -11.219 1 97.75 101 ASP A N 1
ATOM 814 C CA . ASP A 1 101 ? 3.486 -32.406 -11.875 1 97.75 101 ASP A CA 1
ATOM 815 C C . ASP A 1 101 ? 3.676 -31.562 -13.141 1 97.75 101 ASP A C 1
ATOM 817 O O . ASP A 1 101 ? 4.754 -31.562 -13.734 1 97.75 101 ASP A O 1
ATOM 821 N N . ILE A 1 102 ? 2.641 -30.781 -13.547 1 97.75 102 ILE A N 1
ATOM 822 C CA . ILE A 1 102 ? 2.762 -29.984 -14.766 1 97.75 102 ILE A CA 1
ATOM 823 C C . ILE A 1 102 ? 3.533 -28.703 -14.461 1 97.75 102 ILE A C 1
ATOM 825 O O . ILE A 1 102 ? 3.988 -28.016 -15.383 1 97.75 102 ILE A O 1
ATOM 829 N N . PHE A 1 103 ? 3.648 -28.344 -13.242 1 98.12 103 PHE A N 1
ATOM 830 C CA . PHE A 1 103 ? 4.277 -27.078 -12.875 1 98.12 103 PHE A CA 1
ATOM 831 C C . PHE A 1 103 ? 5.793 -27.219 -12.852 1 98.12 103 PHE A C 1
ATOM 833 O O . PHE A 1 103 ? 6.324 -28.234 -12.406 1 98.12 103 PHE A O 1
ATOM 840 N N . PRO A 1 104 ? 6.469 -26.203 -13.289 1 97.5 104 PRO A N 1
ATOM 841 C CA . PRO A 1 104 ? 7.934 -26.266 -13.344 1 97.5 104 PRO A CA 1
ATOM 842 C C . PRO A 1 104 ? 8.57 -26.469 -11.977 1 97.5 104 PRO A C 1
ATOM 844 O O . PRO A 1 104 ? 8.18 -25.812 -11.008 1 97.5 104 PRO A O 1
ATOM 847 N N . GLU A 1 105 ? 9.641 -27.25 -11.914 1 96.69 105 GLU A N 1
ATOM 848 C CA . GLU A 1 105 ? 10.281 -27.641 -10.656 1 96.69 105 GLU A CA 1
ATOM 849 C C . GLU A 1 105 ? 11.078 -26.484 -10.062 1 96.69 105 GLU A C 1
ATOM 851 O O . GLU A 1 105 ? 11.328 -26.438 -8.859 1 96.69 105 GLU A O 1
ATOM 856 N N . GLU A 1 106 ? 11.477 -25.547 -10.836 1 95.88 106 GLU A N 1
ATOM 857 C CA . GLU A 1 106 ? 12.281 -24.438 -10.359 1 95.88 106 GLU A CA 1
ATOM 858 C C . GLU A 1 106 ? 11.422 -23.406 -9.633 1 95.88 106 GLU A C 1
ATOM 860 O O . GLU A 1 106 ? 11.938 -22.516 -8.945 1 95.88 106 GLU A O 1
ATOM 865 N N . CYS A 1 107 ? 10.133 -23.469 -9.836 1 98.38 107 CYS A N 1
ATOM 866 C CA . CYS A 1 107 ? 9.203 -22.578 -9.156 1 98.38 107 CYS A CA 1
ATOM 867 C C . CYS A 1 107 ? 8.68 -23.203 -7.867 1 98.38 107 CYS A C 1
ATOM 869 O O . CYS A 1 107 ? 8.656 -24.422 -7.734 1 98.38 107 CYS A O 1
ATOM 871 N N . GLY A 1 108 ? 8.32 -22.359 -6.91 1 98.81 108 GLY A N 1
ATOM 872 C CA . GLY A 1 108 ? 7.555 -22.859 -5.781 1 98.81 108 GLY A CA 1
ATOM 873 C C . GLY A 1 108 ? 6.133 -23.234 -6.148 1 98.81 108 GLY A C 1
ATOM 874 O O . GLY A 1 108 ? 5.652 -22.906 -7.23 1 98.81 108 GLY A O 1
ATOM 875 N N . LEU A 1 109 ? 5.527 -23.969 -5.207 1 98.88 109 LEU A N 1
ATOM 876 C CA . LEU A 1 109 ? 4.176 -24.453 -5.473 1 98.88 109 LEU A CA 1
ATOM 877 C C . LEU A 1 109 ? 3.322 -24.391 -4.207 1 98.88 109 LEU A C 1
ATOM 879 O O . LEU A 1 109 ? 3.742 -24.859 -3.148 1 98.88 109 LEU A O 1
ATOM 883 N N . MET A 1 110 ? 2.182 -23.766 -4.371 1 98.88 110 MET A N 1
ATOM 884 C CA . MET A 1 110 ? 1.204 -23.672 -3.291 1 98.88 110 MET A CA 1
ATOM 885 C C . MET A 1 110 ? -0.108 -24.344 -3.689 1 98.88 110 MET A C 1
ATOM 887 O O . MET A 1 110 ? -0.538 -24.25 -4.84 1 98.88 110 MET A O 1
ATOM 891 N N . LEU A 1 111 ? -0.707 -25 -2.723 1 98.88 111 LEU A N 1
ATOM 892 C CA . LEU A 1 111 ? -1.985 -25.672 -2.926 1 98.88 111 LEU A CA 1
ATOM 893 C C . LEU A 1 111 ? -3.055 -25.094 -2.006 1 98.88 111 LEU A C 1
ATOM 895 O O . LEU A 1 111 ? -2.885 -25.078 -0.784 1 98.88 111 LEU A O 1
ATOM 899 N N . SER A 1 112 ? -4.113 -24.609 -2.602 1 98.62 112 SER A N 1
ATOM 900 C CA . SER A 1 112 ? -5.219 -24.062 -1.821 1 98.62 112 SER A CA 1
ATOM 901 C C . SER A 1 112 ? -6.402 -25.031 -1.789 1 98.62 112 SER A C 1
ATOM 903 O O . SER A 1 112 ? -6.711 -25.672 -2.793 1 98.62 112 SER A O 1
ATOM 905 N N . ASP A 1 113 ? -7.141 -25.062 -0.718 1 96.81 113 ASP A N 1
ATOM 906 C CA . ASP A 1 113 ? -8.383 -25.828 -0.605 1 96.81 113 ASP A CA 1
ATOM 907 C C . ASP A 1 113 ? -9.594 -24.906 -0.685 1 96.81 113 ASP A C 1
ATOM 909 O O . ASP A 1 113 ? -10.719 -25.328 -0.378 1 96.81 113 ASP A O 1
ATOM 913 N N . GLY A 1 114 ? -9.391 -23.672 -0.993 1 91.12 114 GLY A N 1
ATOM 914 C CA . GLY A 1 114 ? -10.461 -22.688 -1.081 1 91.12 114 GLY A CA 1
ATOM 915 C C . GLY A 1 114 ? -10.594 -21.844 0.171 1 91.12 114 GLY A C 1
ATOM 916 O O . GLY A 1 114 ? -11.227 -20.781 0.146 1 91.12 114 GLY A O 1
ATOM 917 N N . TYR A 1 115 ? -10.117 -22.234 1.242 1 92.69 115 TYR A N 1
ATOM 918 C CA . TYR A 1 115 ? -10.133 -21.484 2.502 1 92.69 115 TYR A CA 1
ATOM 919 C C . TYR A 1 115 ? -8.719 -21.078 2.904 1 92.69 115 TYR A C 1
ATOM 921 O O . TYR A 1 115 ? -8.477 -19.906 3.201 1 92.69 115 TYR A O 1
ATOM 929 N N . GLY A 1 116 ? -7.832 -21.922 2.832 1 97.31 116 GLY A N 1
ATOM 930 C CA . GLY A 1 116 ? -6.418 -21.719 3.1 1 97.31 116 GLY A CA 1
ATOM 931 C C . GLY A 1 116 ? -5.52 -22.25 1.999 1 97.31 116 GLY A C 1
ATOM 932 O O . GLY A 1 116 ? -5.984 -22.547 0.9 1 97.31 116 GLY A O 1
ATOM 933 N N . ALA A 1 117 ? -4.242 -22.219 2.225 1 98.69 117 ALA A N 1
ATOM 934 C CA . ALA A 1 117 ? -3.264 -22.781 1.298 1 98.69 117 ALA A CA 1
ATOM 935 C C . ALA A 1 117 ? -2.072 -23.359 2.049 1 98.69 117 ALA A C 1
ATOM 937 O O . ALA A 1 117 ? -1.884 -23.094 3.236 1 98.69 117 ALA A O 1
ATOM 938 N N . HIS A 1 118 ? -1.38 -24.188 1.306 1 98.31 118 HIS A N 1
ATOM 939 C CA . HIS A 1 118 ? -0.183 -24.828 1.84 1 98.31 118 HIS A CA 1
ATOM 940 C C . HIS A 1 118 ? 0.976 -24.75 0.853 1 98.31 118 HIS A C 1
ATOM 942 O O . HIS A 1 118 ? 0.775 -24.859 -0.358 1 98.31 118 HIS A O 1
ATOM 948 N N . MET A 1 119 ? 2.133 -24.625 1.467 1 98.62 119 MET A N 1
ATOM 949 C CA . MET A 1 119 ? 3.354 -24.656 0.668 1 98.62 119 MET A CA 1
ATOM 950 C C . MET A 1 119 ? 3.746 -26.094 0.334 1 98.62 119 MET A C 1
ATOM 952 O O . MET A 1 119 ? 4.047 -26.875 1.23 1 98.62 119 MET A O 1
ATOM 956 N N . LEU A 1 120 ? 3.805 -26.484 -0.943 1 98.62 120 LEU A N 1
ATOM 957 C CA . LEU A 1 120 ? 4.199 -27.828 -1.356 1 98.62 120 LEU A CA 1
ATOM 958 C C . LEU A 1 120 ? 5.672 -27.875 -1.744 1 98.62 120 LEU A C 1
ATOM 960 O O . LEU A 1 120 ? 6.328 -28.906 -1.608 1 98.62 120 LEU A O 1
ATOM 964 N N . ARG A 1 121 ? 6.148 -26.781 -2.275 1 98.69 121 ARG A N 1
ATOM 965 C CA . ARG A 1 121 ? 7.52 -26.672 -2.764 1 98.69 121 ARG A CA 1
ATOM 966 C C . ARG A 1 121 ? 8.039 -25.25 -2.623 1 98.69 121 ARG A C 1
ATOM 968 O O . ARG A 1 121 ? 7.379 -24.297 -3.041 1 98.69 121 ARG A O 1
ATOM 975 N N . GLU A 1 122 ? 9.234 -25.125 -2.035 1 98.19 122 GLU A N 1
ATOM 976 C CA . GLU A 1 122 ? 9.883 -23.828 -1.957 1 98.19 122 GLU A CA 1
ATOM 977 C C . GLU A 1 122 ? 10.414 -23.391 -3.32 1 98.19 122 GLU A C 1
ATOM 979 O O . GLU A 1 122 ? 10.742 -24.234 -4.16 1 98.19 122 GLU A O 1
ATOM 984 N N . ALA A 1 123 ? 10.453 -22.094 -3.5 1 98.44 123 ALA A N 1
ATOM 985 C CA . ALA A 1 123 ? 11 -21.547 -4.738 1 98.44 123 ALA A CA 1
ATOM 986 C C . ALA A 1 123 ? 12.484 -21.25 -4.594 1 98.44 123 ALA A C 1
ATOM 988 O O . ALA A 1 123 ? 12.938 -20.812 -3.537 1 98.44 123 ALA A O 1
ATOM 989 N N . SER A 1 124 ? 13.219 -21.453 -5.691 1 97.31 124 SER A N 1
ATOM 990 C CA . SER A 1 124 ? 14.609 -21.016 -5.734 1 97.31 124 SER A CA 1
ATOM 991 C C . SER A 1 124 ? 14.695 -19.484 -5.645 1 97.31 124 SER A C 1
ATOM 993 O O . SER A 1 124 ? 13.867 -18.781 -6.219 1 97.31 124 SER A O 1
ATOM 995 N N . GLU A 1 125 ? 15.727 -19.031 -4.938 1 97.88 125 GLU A N 1
ATOM 996 C CA . GLU A 1 125 ? 15.914 -17.578 -4.812 1 97.88 125 GLU A CA 1
ATOM 997 C C . GLU A 1 125 ? 16.734 -17.031 -5.973 1 97.88 125 GLU A C 1
ATOM 999 O O . GLU A 1 125 ? 17.781 -17.594 -6.316 1 97.88 125 GLU A O 1
ATOM 1004 N N . HIS A 1 126 ? 16.266 -16.047 -6.582 1 98.06 126 HIS A N 1
ATOM 1005 C CA . HIS A 1 126 ? 16.953 -15.188 -7.531 1 98.06 126 HIS A CA 1
ATOM 1006 C C . HIS A 1 126 ? 16.891 -13.727 -7.102 1 98.06 126 HIS A C 1
ATOM 1008 O O . HIS A 1 126 ? 15.883 -13.055 -7.336 1 98.06 126 HIS A O 1
ATOM 1014 N N . ARG A 1 127 ? 18 -13.203 -6.551 1 98.19 127 ARG A N 1
ATOM 1015 C CA . ARG A 1 127 ? 17.984 -11.867 -5.957 1 98.19 127 ARG A CA 1
ATOM 1016 C C . ARG A 1 127 ? 17.859 -10.797 -7.035 1 98.19 127 ARG A C 1
ATOM 1018 O O . ARG A 1 127 ? 18.609 -10.797 -8.016 1 98.19 127 ARG A O 1
ATOM 1025 N N . LEU A 1 128 ? 16.969 -9.875 -6.824 1 98.56 128 LEU A N 1
ATOM 1026 C CA . LEU A 1 128 ? 16.75 -8.781 -7.762 1 98.56 128 LEU A CA 1
ATOM 1027 C C . LEU A 1 128 ? 17.875 -7.766 -7.699 1 98.56 128 LEU A C 1
ATOM 1029 O O . LEU A 1 128 ? 18.391 -7.473 -6.617 1 98.56 128 LEU A O 1
ATOM 1033 N N . PRO A 1 129 ? 18.203 -7.23 -8.898 1 97.88 129 PRO A N 1
ATOM 1034 C CA . PRO A 1 129 ? 19.047 -6.043 -8.836 1 97.88 129 PRO A CA 1
ATOM 1035 C C . PRO A 1 129 ? 18.406 -4.898 -8.047 1 97.88 129 PRO A C 1
ATOM 1037 O O . PRO A 1 129 ? 17.188 -4.762 -8.031 1 97.88 129 PRO A O 1
ATOM 1040 N N . PRO A 1 130 ? 19.25 -4.059 -7.473 1 96.62 130 PRO A N 1
ATOM 1041 C CA . PRO A 1 130 ? 18.734 -2.986 -6.621 1 96.62 130 PRO A CA 1
ATOM 1042 C C . PRO A 1 130 ? 17.766 -2.066 -7.359 1 96.62 130 PRO A C 1
ATOM 1044 O O . PRO A 1 130 ? 16.734 -1.678 -6.809 1 96.62 130 PRO A O 1
ATOM 1047 N N . SER A 1 131 ? 18.062 -1.749 -8.578 1 96.94 131 SER A N 1
ATOM 1048 C CA . SER A 1 131 ? 17.219 -0.832 -9.336 1 96.94 131 SER A CA 1
ATOM 1049 C C . SER A 1 131 ? 15.844 -1.436 -9.586 1 96.94 131 SER A C 1
ATOM 1051 O O . SER A 1 131 ? 14.828 -0.746 -9.477 1 96.94 131 SER A O 1
ATOM 1053 N N . THR A 1 132 ? 15.742 -2.738 -9.891 1 98.25 132 THR A N 1
ATOM 1054 C CA . THR A 1 132 ? 14.477 -3.42 -10.125 1 98.25 132 THR A CA 1
ATOM 1055 C C . THR A 1 132 ? 13.688 -3.549 -8.828 1 98.25 132 THR A C 1
ATOM 1057 O O . THR A 1 132 ? 12.477 -3.324 -8.805 1 98.25 132 THR A O 1
ATOM 1060 N N . ARG A 1 133 ? 14.383 -3.875 -7.773 1 98.31 133 ARG A N 1
ATOM 1061 C CA . ARG A 1 133 ? 13.727 -3.949 -6.473 1 98.31 133 ARG A CA 1
ATOM 1062 C C . ARG A 1 133 ? 13.07 -2.621 -6.113 1 98.31 133 ARG A C 1
ATOM 1064 O O . ARG A 1 133 ? 11.922 -2.59 -5.668 1 98.31 133 ARG A O 1
ATOM 1071 N N . LYS A 1 134 ? 13.805 -1.598 -6.336 1 96.88 134 LYS A N 1
ATOM 1072 C CA . LYS A 1 134 ? 13.273 -0.267 -6.047 1 96.88 134 LYS A CA 1
ATOM 1073 C C . LYS A 1 134 ? 12.031 0.025 -6.883 1 96.88 134 LYS A C 1
ATOM 1075 O O . LYS A 1 134 ? 11.016 0.475 -6.355 1 96.88 134 LYS A O 1
ATOM 1080 N N . SER A 1 135 ? 12.133 -0.257 -8.133 1 97.69 135 SER A N 1
ATOM 1081 C CA . SER A 1 135 ? 11.031 0.028 -9.055 1 97.69 135 SER A CA 1
ATOM 1082 C C . SER A 1 135 ? 9.789 -0.784 -8.695 1 97.69 135 SER A C 1
ATOM 1084 O O . SER A 1 135 ? 8.68 -0.248 -8.656 1 97.69 135 SER A O 1
ATOM 1086 N N . VAL A 1 136 ? 9.914 -2.033 -8.383 1 98.69 136 VAL A N 1
ATOM 1087 C CA . VAL A 1 136 ? 8.797 -2.91 -8.062 1 98.69 136 VAL A CA 1
ATOM 1088 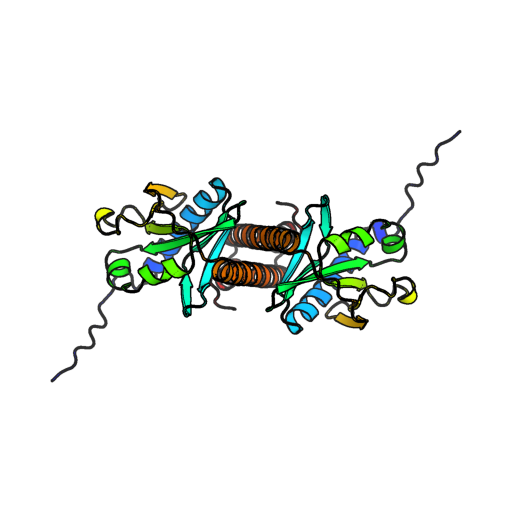C C . VAL A 1 136 ? 8.18 -2.484 -6.73 1 98.69 136 VAL A C 1
ATOM 1090 O O . VAL A 1 136 ? 6.953 -2.412 -6.602 1 98.69 136 VAL A O 1
ATOM 1093 N N . THR A 1 137 ? 9.039 -2.158 -5.766 1 98.69 137 THR A N 1
ATOM 1094 C CA . THR A 1 137 ? 8.547 -1.751 -4.457 1 98.69 137 THR A CA 1
ATOM 1095 C C . THR A 1 137 ? 7.758 -0.448 -4.555 1 98.69 137 THR A C 1
ATOM 1097 O O . THR A 1 137 ? 6.715 -0.296 -3.914 1 98.69 137 THR A O 1
ATOM 1100 N N . GLN A 1 138 ? 8.266 0.434 -5.355 1 98.06 138 GLN A N 1
ATOM 1101 C CA . GLN A 1 138 ? 7.578 1.705 -5.547 1 98.06 138 GLN A CA 1
ATOM 1102 C C . GLN A 1 138 ? 6.211 1.498 -6.195 1 98.06 138 GLN A C 1
ATOM 1104 O O . GLN A 1 138 ? 5.211 2.062 -5.746 1 98.06 138 GLN A O 1
ATOM 1109 N N . ALA A 1 139 ? 6.16 0.666 -7.211 1 98.44 139 ALA A N 1
ATOM 1110 C CA . ALA A 1 139 ? 4.895 0.365 -7.871 1 98.44 139 ALA A CA 1
ATOM 1111 C C . ALA A 1 139 ? 3.922 -0.314 -6.914 1 98.44 139 ALA A C 1
ATOM 1113 O O . ALA A 1 139 ? 2.738 0.033 -6.867 1 98.44 139 ALA A O 1
ATOM 1114 N N . PHE A 1 140 ? 4.453 -1.244 -6.168 1 98.88 140 PHE A N 1
ATOM 1115 C CA . PHE A 1 140 ? 3.697 -1.962 -5.148 1 98.88 140 PHE A CA 1
ATOM 1116 C C . PHE A 1 140 ? 3.092 -0.992 -4.141 1 98.88 140 PHE A C 1
ATOM 1118 O O . PHE A 1 140 ? 1.882 -1.006 -3.906 1 98.88 140 PHE A O 1
ATOM 1125 N N . ALA A 1 141 ? 3.881 -0.097 -3.633 1 98.88 141 ALA A N 1
ATOM 1126 C CA . ALA A 1 141 ? 3.492 0.835 -2.576 1 98.88 141 ALA A CA 1
ATOM 1127 C C . ALA A 1 141 ? 2.422 1.805 -3.068 1 98.88 141 ALA A C 1
ATOM 1129 O O . ALA A 1 141 ? 1.384 1.972 -2.424 1 98.88 141 ALA A O 1
ATOM 1130 N N . ARG A 1 142 ? 2.668 2.361 -4.184 1 98.75 142 ARG A N 1
ATOM 1131 C CA . ARG A 1 142 ? 1.759 3.383 -4.691 1 98.75 142 ARG A CA 1
ATOM 1132 C C . ARG A 1 142 ? 0.42 2.771 -5.094 1 98.75 142 ARG A C 1
ATOM 1134 O O . ARG A 1 142 ? -0.637 3.338 -4.809 1 98.75 142 ARG A O 1
ATOM 1141 N N . THR A 1 143 ? 0.435 1.595 -5.73 1 98.62 143 THR A N 1
ATOM 1142 C CA . THR A 1 143 ? -0.805 0.938 -6.129 1 98.62 143 THR A CA 1
ATOM 1143 C C . THR A 1 143 ? -1.633 0.557 -4.902 1 98.62 143 THR A C 1
ATOM 1145 O O . THR A 1 143 ? -2.838 0.811 -4.859 1 98.62 143 THR A O 1
ATOM 1148 N N . ALA A 1 144 ? -0.954 -0.008 -3.928 1 98.75 144 ALA A N 1
ATOM 1149 C CA . ALA A 1 144 ? -1.661 -0.408 -2.715 1 98.75 144 ALA A CA 1
ATOM 1150 C C . ALA A 1 144 ? -2.32 0.793 -2.041 1 98.75 144 ALA A C 1
ATOM 1152 O O . ALA A 1 144 ? -3.494 0.736 -1.667 1 98.75 144 ALA A O 1
ATOM 1153 N N . ALA A 1 145 ? -1.594 1.864 -1.905 1 98.75 145 ALA A N 1
ATOM 1154 C CA . ALA A 1 145 ? -2.098 3.049 -1.216 1 98.75 145 ALA A CA 1
ATOM 1155 C C . ALA A 1 145 ? -3.232 3.699 -2.002 1 98.75 145 ALA A C 1
ATOM 1157 O O . ALA A 1 145 ? -4.23 4.133 -1.419 1 98.75 145 ALA A O 1
ATOM 1158 N N . GLN A 1 146 ? -3.117 3.764 -3.295 1 98.19 146 GLN A N 1
ATOM 1159 C CA . GLN A 1 146 ? -4.16 4.359 -4.125 1 98.19 146 GLN A CA 1
ATOM 1160 C C . GLN A 1 146 ? -5.449 3.551 -4.051 1 98.19 146 GLN A C 1
ATOM 1162 O O . GLN A 1 146 ? -6.535 4.117 -3.91 1 98.19 146 GLN A O 1
ATOM 1167 N N . ARG A 1 147 ? -5.285 2.277 -4.133 1 98.12 147 ARG A N 1
ATOM 1168 C CA . ARG A 1 147 ? -6.465 1.422 -4.043 1 98.12 147 ARG A CA 1
ATOM 1169 C C . ARG A 1 147 ? -7.105 1.514 -2.662 1 98.12 147 ARG A C 1
ATOM 1171 O O . ARG A 1 147 ? -8.336 1.47 -2.539 1 98.12 147 ARG A O 1
ATOM 1178 N N . LEU A 1 148 ? -6.281 1.613 -1.655 1 97.94 148 LEU A N 1
ATOM 1179 C CA . LEU A 1 148 ? -6.812 1.772 -0.305 1 97.94 148 LEU A CA 1
ATOM 1180 C C . LEU A 1 148 ? -7.605 3.068 -0.184 1 97.94 148 LEU A C 1
ATOM 1182 O O . LEU A 1 148 ? -8.68 3.086 0.419 1 97.94 148 LEU A O 1
ATOM 1186 N N . THR A 1 149 ? -7.09 4.172 -0.749 1 97.06 149 THR A N 1
ATOM 1187 C CA . THR A 1 149 ? -7.785 5.453 -0.739 1 97.06 149 THR A CA 1
ATOM 1188 C C . THR A 1 149 ? -9.133 5.344 -1.44 1 97.06 149 THR A C 1
ATOM 1190 O O . THR A 1 149 ? -10.156 5.793 -0.913 1 97.06 149 THR A O 1
ATOM 1193 N N . LEU A 1 150 ? -9.141 4.668 -2.574 1 95.94 150 LEU A N 1
ATOM 1194 C CA . LEU A 1 150 ? -10.383 4.488 -3.318 1 95.94 150 LEU A CA 1
ATOM 1195 C C . LEU A 1 150 ? -11.367 3.635 -2.531 1 95.94 150 LEU A C 1
ATOM 1197 O O . LEU A 1 150 ? -12.57 3.908 -2.531 1 95.94 150 LEU A O 1
ATOM 1201 N N . ALA A 1 151 ? -10.859 2.615 -1.89 1 95.75 151 ALA A N 1
ATOM 1202 C CA . ALA A 1 151 ? -11.711 1.761 -1.071 1 95.75 151 ALA A CA 1
ATOM 1203 C C . ALA A 1 151 ? -12.344 2.551 0.071 1 95.75 151 ALA A C 1
ATOM 1205 O O . ALA A 1 151 ? -13.531 2.389 0.366 1 95.75 151 ALA A O 1
ATOM 1206 N N . GLU A 1 152 ? -11.578 3.391 0.701 1 94.81 152 GLU A N 1
ATOM 1207 C CA . GLU A 1 152 ? -12.086 4.234 1.778 1 94.81 152 GLU A CA 1
ATOM 1208 C C . GLU A 1 152 ? -13.203 5.148 1.284 1 94.81 152 GLU A C 1
ATOM 1210 O O . GLU A 1 152 ? -14.25 5.266 1.93 1 94.81 152 GLU A O 1
ATOM 1215 N N . TRP A 1 153 ? -12.945 5.762 0.167 1 93.12 153 TRP A N 1
ATOM 1216 C CA . TRP A 1 153 ? -13.914 6.711 -0.38 1 93.12 153 TRP A CA 1
ATOM 1217 C C . TRP A 1 153 ? -15.195 5.996 -0.802 1 93.12 153 TRP A C 1
ATOM 1219 O O . TRP A 1 153 ? -16.297 6.512 -0.596 1 93.12 153 TRP A O 1
ATOM 1229 N N . ALA A 1 154 ? -15.07 4.789 -1.308 1 91.88 154 ALA A N 1
ATOM 1230 C CA . ALA A 1 154 ? -16.219 4.004 -1.735 1 91.88 154 ALA A CA 1
ATOM 1231 C C . ALA A 1 154 ? -17.078 3.584 -0.541 1 91.88 154 ALA A C 1
ATOM 1233 O O . ALA A 1 154 ? -18.297 3.469 -0.651 1 91.88 154 ALA A O 1
ATOM 1234 N N . ALA A 1 155 ? -16.469 3.471 0.627 1 92 155 ALA A N 1
ATOM 1235 C CA . ALA A 1 155 ? -17.141 2.891 1.782 1 92 155 ALA A CA 1
ATOM 1236 C C . ALA A 1 155 ? -17.734 3.98 2.674 1 92 155 ALA A C 1
ATOM 1238 O O . ALA A 1 155 ? -18.469 3.686 3.615 1 92 155 ALA A O 1
ATOM 1239 N N . GLU A 1 156 ? -17.359 5.25 2.537 1 85.69 156 GLU A N 1
ATOM 1240 C CA . GLU A 1 156 ? -17.641 6.355 3.447 1 85.69 156 GLU A CA 1
ATOM 1241 C C . GLU A 1 156 ? -19.125 6.414 3.803 1 85.69 156 GLU A C 1
ATOM 1243 O O . GLU A 1 156 ? -19.484 6.738 4.934 1 85.69 156 GLU A O 1
ATOM 1248 N N . ARG A 1 157 ? -20.141 6.043 2.977 1 80.44 157 ARG A N 1
ATOM 1249 C CA . ARG A 1 157 ? -21.562 6.195 3.273 1 80.44 157 ARG A CA 1
ATOM 1250 C C . ARG A 1 157 ? -22.25 4.836 3.381 1 80.44 157 ARG A C 1
ATOM 1252 O O . ARG A 1 157 ? -23.438 4.719 3.131 1 80.44 157 ARG A O 1
ATOM 1259 N N . ASN A 1 158 ? -21.406 3.879 3.881 1 87.81 158 ASN A N 1
ATOM 1260 C CA . ASN A 1 158 ? -21.984 2.535 3.885 1 87.81 158 ASN A CA 1
ATOM 1261 C C . ASN A 1 158 ? -22.125 1.993 5.305 1 87.81 158 ASN A C 1
ATOM 1263 O O . ASN A 1 158 ? -21.859 0.817 5.555 1 87.81 158 ASN A O 1
ATOM 1267 N N . GLY A 1 159 ? -22.484 2.893 6.18 1 86.25 159 GLY A N 1
ATOM 1268 C CA . GLY A 1 159 ? -22.828 2.471 7.527 1 86.25 159 GLY A CA 1
ATOM 1269 C C . GLY A 1 159 ? -21.719 1.71 8.219 1 86.25 159 GLY A C 1
ATOM 1270 O O . GLY A 1 159 ? -20.578 2.186 8.289 1 86.25 159 GLY A O 1
ATOM 1271 N N . GLU A 1 160 ? -22.125 0.46 8.656 1 81.88 160 GLU A N 1
ATOM 1272 C CA . GLU A 1 160 ? -21.203 -0.345 9.461 1 81.88 160 GLU A CA 1
ATOM 1273 C C . GLU A 1 160 ? -19.953 -0.724 8.656 1 81.88 160 GLU A C 1
ATOM 1275 O O . GLU A 1 160 ? -18.844 -0.724 9.195 1 81.88 160 GLU A O 1
ATOM 1280 N N . LEU A 1 161 ? -20.188 -1.089 7.441 1 84.25 161 LEU A N 1
ATOM 1281 C CA . LEU A 1 161 ? -19.047 -1.436 6.605 1 84.25 161 LEU A CA 1
ATOM 1282 C C . LEU A 1 161 ? -18.141 -0.228 6.398 1 84.25 161 LEU A C 1
ATOM 1284 O O . LEU A 1 161 ? -16.906 -0.354 6.438 1 84.25 161 LEU A O 1
ATOM 1288 N N . GLY A 1 162 ? -18.766 0.876 6.23 1 89.19 162 GLY A N 1
ATOM 1289 C CA . GLY A 1 162 ? -17.984 2.1 6.148 1 89.19 162 GLY A CA 1
ATOM 1290 C C . GLY A 1 162 ? -17.141 2.35 7.379 1 89.19 162 GLY A C 1
ATOM 1291 O O . GLY A 1 162 ? -15.969 2.73 7.27 1 89.19 162 GLY A O 1
ATOM 1292 N N . GLN A 1 163 ? -17.719 2.059 8.453 1 88.88 163 GLN A N 1
ATOM 1293 C CA . GLN A 1 163 ? -16.969 2.232 9.695 1 88.88 163 GLN A CA 1
ATOM 1294 C C . GLN A 1 163 ? -15.828 1.231 9.805 1 88.88 163 GLN A C 1
ATOM 1296 O O . GLN A 1 163 ? -14.742 1.573 10.266 1 88.88 163 GLN A O 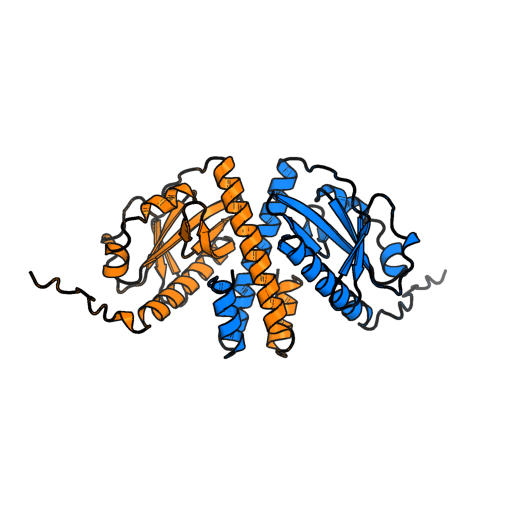1
ATOM 1301 N N . SER A 1 164 ? -16.109 0.014 9.438 1 90.12 164 SER A N 1
ATOM 1302 C CA . SER A 1 164 ? -15.078 -1.013 9.469 1 90.12 164 SER A CA 1
ATOM 1303 C C . SER A 1 164 ? -13.883 -0.623 8.602 1 90.12 164 SER A C 1
ATOM 1305 O O . SER A 1 164 ? -12.734 -0.754 9.023 1 90.12 164 SER A O 1
ATOM 1307 N N . ILE A 1 165 ? -14.172 -0.112 7.418 1 92.62 165 ILE A N 1
ATOM 1308 C CA . ILE A 1 165 ? -13.109 0.287 6.5 1 92.62 165 ILE A CA 1
ATOM 1309 C C . ILE A 1 165 ? -12.383 1.511 7.051 1 92.62 165 ILE A C 1
ATOM 1311 O O . ILE A 1 165 ? -11.156 1.603 6.965 1 92.62 165 ILE A O 1
ATOM 1315 N N . SER A 1 166 ? -13.125 2.373 7.637 1 90.5 166 SER A N 1
ATOM 1316 C CA . SER A 1 166 ? -12.5 3.523 8.281 1 90.5 166 SER A CA 1
ATOM 1317 C C . SER A 1 166 ? -11.547 3.086 9.391 1 90.5 166 SER A C 1
ATOM 1319 O O . SER A 1 166 ? -10.445 3.637 9.523 1 90.5 166 SER A O 1
ATOM 1321 N N . ASP A 1 167 ? -11.93 2.119 10.18 1 91.62 167 ASP A N 1
ATOM 1322 C CA . ASP A 1 167 ? -11.086 1.589 11.25 1 91.62 167 ASP A CA 1
ATOM 1323 C C . ASP A 1 167 ? -9.812 0.968 10.688 1 91.62 167 ASP A C 1
ATOM 1325 O O . ASP A 1 167 ? -8.734 1.111 11.273 1 91.62 167 ASP A O 1
ATOM 1329 N N . ILE A 1 168 ? -9.953 0.281 9.578 1 93.69 168 ILE A N 1
ATOM 1330 C CA . ILE A 1 168 ? -8.812 -0.34 8.914 1 93.69 168 ILE A CA 1
ATOM 1331 C C . ILE A 1 168 ? -7.844 0.739 8.438 1 93.69 168 ILE A C 1
ATOM 1333 O O . ILE A 1 168 ? -6.645 0.672 8.719 1 93.69 168 ILE A O 1
ATOM 1337 N N . VAL A 1 169 ? -8.352 1.77 7.82 1 93.38 169 VAL A N 1
ATOM 1338 C CA . VAL A 1 169 ? -7.543 2.828 7.227 1 93.38 169 VAL A CA 1
ATOM 1339 C C . VAL A 1 169 ? -6.871 3.641 8.328 1 93.38 169 VAL A C 1
ATOM 1341 O O . VAL A 1 169 ? -5.727 4.074 8.18 1 93.38 169 VAL A O 1
ATOM 1344 N N . SER A 1 170 ? -7.5 3.734 9.531 1 90.25 170 SER A N 1
ATOM 1345 C CA . SER A 1 170 ? -6.965 4.512 10.648 1 90.25 170 SER A CA 1
ATOM 1346 C C . SER A 1 170 ? -5.914 3.723 11.414 1 90.25 170 SER A C 1
ATOM 1348 O O . SER A 1 170 ? -5.266 4.258 12.32 1 90.25 170 SER A O 1
ATOM 1350 N N . GLY A 1 171 ? -5.738 2.498 11.07 1 89.38 171 GLY A N 1
ATOM 1351 C CA . GLY A 1 171 ? -4.723 1.681 11.719 1 89.38 171 GLY A CA 1
ATOM 1352 C C . GLY A 1 171 ? -5.203 1.037 13 1 89.38 171 GLY A C 1
ATOM 1353 O O . GLY A 1 171 ? -4.406 0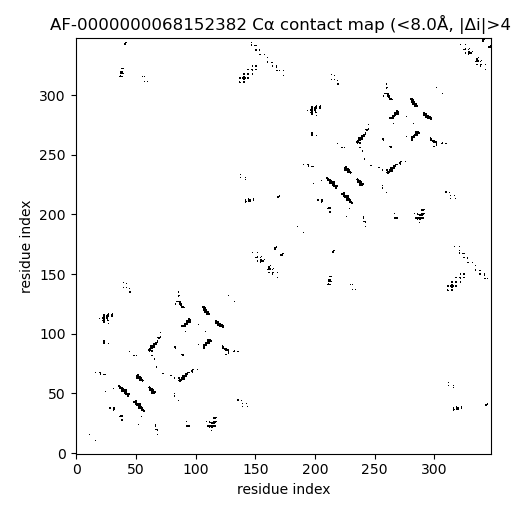.48 13.758 1 89.38 171 GLY A O 1
ATOM 1354 N N . GLU A 1 172 ? -6.406 1.144 13.281 1 85.19 172 GLU A N 1
ATOM 1355 C CA . GLU A 1 172 ? -6.949 0.536 14.492 1 85.19 172 GLU A CA 1
ATOM 1356 C C . GLU A 1 172 ? -6.777 -0.98 14.469 1 85.19 172 GLU A C 1
ATOM 1358 O O . GLU A 1 172 ? -6.809 -1.627 15.523 1 85.19 172 GLU A O 1
ATOM 1363 N N . ARG A 1 173 ? -6.457 -1.578 13.328 1 82.31 173 ARG A N 1
ATOM 1364 C CA . ARG A 1 173 ? -6.375 -3.029 13.203 1 82.31 173 ARG A CA 1
ATOM 1365 C C . ARG A 1 173 ? -4.961 -3.469 12.836 1 82.31 173 ARG A C 1
ATOM 1367 O O . ARG A 1 173 ? -4.75 -4.602 12.406 1 82.31 173 ARG A O 1
ATOM 1374 N N . ASP A 1 174 ? -4.094 -2.521 12.945 1 86.31 174 ASP A N 1
ATOM 1375 C CA . ASP A 1 174 ? -2.711 -2.861 12.633 1 86.31 174 ASP A CA 1
ATOM 1376 C C . ASP A 1 174 ? -2.152 -3.875 13.625 1 86.31 174 ASP A C 1
ATOM 1378 O O . ASP A 1 174 ? -2.572 -3.91 14.789 1 86.31 174 ASP A O 1
ATOM 1382 N N . MET B 1 1 ? -0.775 20.641 48.938 1 30.66 1 MET B N 1
ATOM 1383 C CA . MET B 1 1 ? -0.552 21.203 47.594 1 30.66 1 MET B CA 1
ATOM 1384 C C . MET B 1 1 ? -1.371 20.469 46.562 1 30.66 1 MET B C 1
ATOM 1386 O O . MET B 1 1 ? -1.136 19.297 46.281 1 30.66 1 MET B O 1
ATOM 1390 N N . THR B 1 2 ? -2.68 20.922 46.312 1 31.8 2 THR B N 1
ATOM 1391 C CA . THR B 1 2 ? -3.754 20.312 45.531 1 31.8 2 THR B CA 1
ATOM 1392 C C . THR B 1 2 ? -3.385 20.25 44.062 1 31.8 2 THR B C 1
ATOM 1394 O O . THR B 1 2 ? -3.139 21.281 43.438 1 31.8 2 THR B O 1
ATOM 1397 N N . ILE B 1 3 ? -2.795 19.25 43.594 1 33.41 3 ILE B N 1
ATOM 1398 C CA . ILE B 1 3 ? -2.467 19.031 42.188 1 33.41 3 ILE B CA 1
ATOM 1399 C C . ILE B 1 3 ? -3.732 19.141 41.344 1 33.41 3 ILE B C 1
ATOM 1401 O O . ILE B 1 3 ? -4.66 18.344 41.5 1 33.41 3 ILE B O 1
ATOM 1405 N N . LEU B 1 4 ? -4.188 20.328 40.875 1 30.64 4 LEU B N 1
ATOM 1406 C CA . LEU B 1 4 ? -5.301 20.562 39.969 1 30.64 4 LEU B CA 1
ATOM 1407 C C . LEU B 1 4 ? -5.105 19.781 38.688 1 30.64 4 LEU B C 1
ATOM 1409 O O . LEU B 1 4 ? -4.043 19.859 38.062 1 30.64 4 LEU B O 1
ATOM 1413 N N . SER B 1 5 ? -5.613 18.656 38.562 1 33.66 5 SER B N 1
ATOM 1414 C CA . SER B 1 5 ? -5.699 17.891 37.344 1 33.66 5 SER B CA 1
ATOM 1415 C C . SER B 1 5 ? -6.227 18.734 36.188 1 33.66 5 SER B C 1
ATOM 1417 O O . SER B 1 5 ? -7.395 19.125 36.188 1 33.66 5 SER B O 1
ATOM 1419 N N . ILE B 1 6 ? -5.504 19.641 35.562 1 34.84 6 ILE B N 1
ATOM 1420 C CA . ILE B 1 6 ? -5.855 20.484 34.438 1 34.84 6 ILE B CA 1
ATOM 1421 C C . ILE B 1 6 ? -6.441 19.625 33.312 1 34.84 6 ILE B C 1
ATOM 1423 O O . ILE B 1 6 ? -5.703 19 32.531 1 34.84 6 ILE B O 1
ATOM 1427 N N . HIS B 1 7 ? -7.25 18.609 33.5 1 39.5 7 HIS B N 1
ATOM 1428 C CA . HIS B 1 7 ? -8.094 18.141 32.406 1 39.5 7 HIS B CA 1
ATOM 1429 C C . HIS B 1 7 ? -8.656 19.312 31.594 1 39.5 7 HIS B C 1
ATOM 1431 O O . HIS B 1 7 ? -9.602 19.984 32.031 1 39.5 7 HIS B O 1
ATOM 1437 N N . GLY B 1 8 ? -7.828 20.156 30.984 1 36.72 8 GLY B N 1
ATOM 1438 C CA . GLY B 1 8 ? -8.344 21.266 30.203 1 36.72 8 GLY B CA 1
ATOM 1439 C C . GLY B 1 8 ? -9.492 20.859 29.297 1 36.72 8 GLY B C 1
ATOM 1440 O O . GLY B 1 8 ? -9.562 19.719 28.828 1 36.72 8 GLY B O 1
ATOM 1441 N N . ASP B 1 9 ? -10.719 21.328 29.484 1 37.97 9 ASP B N 1
ATOM 1442 C CA . ASP B 1 9 ? -11.938 21.328 28.672 1 37.97 9 ASP B CA 1
ATOM 1443 C C . ASP B 1 9 ? -11.617 21.562 27.203 1 37.97 9 ASP B C 1
ATOM 1445 O O . ASP B 1 9 ? -11.492 22.703 26.75 1 37.97 9 ASP B O 1
ATOM 1449 N N . ASN B 1 10 ? -10.789 20.906 26.562 1 45.12 10 ASN B N 1
ATOM 1450 C CA . ASN B 1 10 ? -10.672 21.047 25.109 1 45.12 10 ASN B CA 1
ATOM 1451 C C . ASN B 1 10 ? -12.031 20.984 24.422 1 45.12 10 ASN B C 1
ATOM 1453 O O . ASN B 1 10 ? -12.664 19.938 24.391 1 45.12 10 ASN B O 1
ATOM 1457 N N . PRO B 1 11 ? -12.789 22 24.391 1 46.22 11 PRO B N 1
ATOM 1458 C CA . PRO B 1 11 ? -14.141 22.047 23.812 1 46.22 11 PRO B CA 1
ATOM 1459 C C . PRO B 1 11 ? -14.273 21.188 22.562 1 46.22 11 PRO B C 1
ATOM 1461 O O . PRO B 1 11 ? -15.391 20.859 22.141 1 46.22 11 PRO B O 1
ATOM 1464 N N . LEU B 1 12 ? -13.305 21.141 21.906 1 49 12 LEU B N 1
ATOM 1465 C CA . LEU B 1 12 ? -13.445 20.344 20.703 1 49 12 LEU B CA 1
ATOM 1466 C C . LEU B 1 12 ? -13.164 18.875 20.984 1 49 12 LEU B C 1
ATOM 1468 O O . LEU B 1 12 ? -13.023 18.078 20.062 1 49 12 LEU B O 1
ATOM 1472 N N . ALA B 1 13 ? -13.008 18.594 22.312 1 51.56 13 ALA B N 1
ATOM 1473 C CA . ALA B 1 13 ? -12.805 17.219 22.75 1 51.56 13 ALA B CA 1
ATOM 1474 C C . ALA B 1 13 ? -13.992 16.344 22.375 1 51.56 13 ALA B C 1
ATOM 1476 O O . ALA B 1 13 ? -13.953 15.117 22.547 1 51.56 13 ALA B O 1
ATOM 1477 N N . ASP B 1 14 ? -15.047 16.938 21.953 1 52.97 14 ASP B N 1
ATOM 1478 C CA . ASP B 1 14 ? -16.328 16.266 21.781 1 52.97 14 ASP B CA 1
ATOM 1479 C C . ASP B 1 14 ? -16.391 15.555 20.422 1 52.97 14 ASP B C 1
ATOM 1481 O O . ASP B 1 14 ? -17.484 15.367 19.875 1 52.97 14 ASP B O 1
ATOM 1485 N N . GLY B 1 15 ? -15.383 15.156 19.859 1 64.62 15 GLY B N 1
ATOM 1486 C CA . GLY B 1 15 ? -15.539 14.438 18.594 1 64.62 15 GLY B CA 1
ATOM 1487 C C . GLY B 1 15 ? -15.445 15.336 17.375 1 64.62 15 GLY B C 1
ATOM 1488 O O . GLY B 1 15 ? -15.25 14.852 16.266 1 64.62 15 GLY B O 1
ATOM 1489 N N . ARG B 1 16 ? -15.711 16.625 17.625 1 65.38 16 ARG B N 1
ATOM 1490 C CA . ARG B 1 16 ? -15.695 17.578 16.516 1 65.38 16 ARG B CA 1
ATOM 1491 C C . ARG B 1 16 ? -14.297 17.703 15.922 1 65.38 16 ARG B C 1
ATOM 1493 O O . ARG B 1 16 ? -14.148 17.844 14.703 1 65.38 16 ARG B O 1
ATOM 1500 N N . GLN B 1 17 ? -13.367 17.656 16.828 1 75.69 17 GLN B N 1
ATOM 1501 C CA . GLN B 1 17 ? -12 17.75 16.328 1 75.69 17 GLN B CA 1
ATOM 1502 C C . GLN B 1 17 ? -11.68 16.594 15.383 1 75.69 17 GLN B C 1
ATOM 1504 O O . GLN B 1 17 ? -11.031 16.781 14.352 1 75.69 17 GLN B O 1
ATOM 1509 N N . SER B 1 18 ? -12.305 15.484 15.789 1 85.5 18 SER B N 1
ATOM 1510 C CA . SER B 1 18 ? -12.07 14.305 14.969 1 85.5 18 SER B CA 1
ATOM 1511 C C . SER B 1 18 ? -12.758 14.43 13.609 1 85.5 18 SER B C 1
ATOM 1513 O O . SER B 1 18 ? -12.18 14.086 12.578 1 85.5 18 SER B O 1
ATOM 1515 N N . GLU B 1 19 ? -13.891 15.055 13.609 1 89.44 19 GLU B N 1
ATOM 1516 C CA . GLU B 1 19 ? -14.617 15.234 12.359 1 89.44 19 GLU B CA 1
ATOM 1517 C C . GLU B 1 19 ? -13.906 16.25 11.453 1 89.44 19 GLU B C 1
ATOM 1519 O O . GLU B 1 19 ? -13.789 16.031 10.25 1 89.44 19 GLU B O 1
ATOM 1524 N N . ARG B 1 20 ? -13.492 17.359 12.062 1 92.06 20 ARG B N 1
ATOM 1525 C CA . ARG B 1 20 ? -12.773 18.375 11.305 1 92.06 20 ARG B CA 1
ATOM 1526 C C . ARG B 1 20 ? -11.477 17.812 10.719 1 92.06 20 ARG B C 1
ATOM 1528 O O . ARG B 1 20 ? -11.148 18.078 9.562 1 92.06 20 ARG B O 1
ATOM 1535 N N . ALA B 1 21 ? -10.844 17.047 11.539 1 95.44 21 ALA B N 1
ATOM 1536 C CA . ALA B 1 21 ? -9.594 16.453 11.086 1 95.44 21 ALA B CA 1
ATOM 1537 C C . ALA B 1 21 ? -9.82 15.539 9.883 1 95.44 21 ALA B C 1
ATOM 1539 O O . ALA B 1 21 ? -9.047 15.555 8.93 1 95.44 21 ALA B O 1
ATOM 1540 N N . MET B 1 22 ? -10.898 14.836 9.961 1 93.56 22 MET B N 1
ATOM 1541 C CA . MET B 1 22 ? -11.211 13.922 8.875 1 93.56 22 MET B CA 1
ATOM 1542 C C . MET B 1 22 ? -11.539 14.688 7.594 1 93.56 22 MET B C 1
ATOM 1544 O O . MET B 1 22 ? -11.164 14.266 6.5 1 93.56 22 MET B O 1
ATOM 1548 N N . LYS B 1 23 ? -12.242 15.758 7.719 1 95.31 23 LYS B N 1
ATOM 1549 C CA . LYS B 1 23 ? -12.562 16.578 6.559 1 95.31 23 LYS B CA 1
ATOM 1550 C C . LYS B 1 23 ? -11.305 17.172 5.93 1 95.31 23 LYS B C 1
ATOM 1552 O O . LYS B 1 23 ? -11.156 17.172 4.707 1 95.31 23 LYS B O 1
ATOM 1557 N N . VAL B 1 24 ? -10.398 17.656 6.754 1 98.12 24 VAL B N 1
ATOM 1558 C CA . VAL B 1 24 ? -9.133 18.188 6.254 1 98.12 24 VAL B CA 1
ATOM 1559 C C . VAL B 1 24 ? -8.336 17.078 5.574 1 98.12 24 VAL B C 1
ATOM 1561 O O . VAL B 1 24 ? -7.809 17.266 4.477 1 98.12 24 VAL B O 1
ATOM 1564 N N . ARG B 1 25 ? -8.273 15.914 6.227 1 97.75 25 ARG B N 1
ATOM 1565 C CA . ARG B 1 25 ? -7.547 14.781 5.66 1 97.75 25 ARG B CA 1
ATOM 1566 C C . ARG B 1 25 ? -8.062 14.438 4.266 1 97.75 25 ARG B C 1
ATOM 1568 O O . ARG B 1 25 ? -7.281 14.25 3.336 1 97.75 25 ARG B O 1
ATOM 1575 N N . ARG B 1 26 ? -9.352 14.422 4.113 1 96 26 ARG B N 1
ATOM 1576 C CA . ARG B 1 26 ? -9.961 14.078 2.83 1 96 26 ARG B CA 1
ATOM 1577 C C . ARG B 1 26 ? -9.594 15.102 1.761 1 96 26 ARG B C 1
ATOM 1579 O O . ARG B 1 26 ? -9.242 14.734 0.638 1 96 26 ARG B O 1
ATOM 1586 N N . GLY B 1 27 ? -9.766 16.344 2.127 1 98.12 27 GLY B N 1
ATOM 1587 C CA . GLY B 1 27 ? -9.383 17.391 1.191 1 98.12 27 GLY B CA 1
ATOM 1588 C C . GLY B 1 27 ? -7.93 17.297 0.76 1 98.12 27 GLY B C 1
ATOM 1589 O O . GLY B 1 27 ? -7.613 17.453 -0.422 1 98.12 27 GLY B O 1
ATOM 1590 N N . VAL B 1 28 ? -7.051 17.016 1.683 1 98.81 28 VAL B N 1
ATOM 1591 C CA . VAL B 1 28 ? -5.621 16.906 1.4 1 98.81 28 VAL B CA 1
ATOM 1592 C C . VAL B 1 28 ? -5.352 15.68 0.533 1 98.81 28 VAL B C 1
ATOM 1594 O O . VAL B 1 28 ? -4.523 15.727 -0.377 1 98.81 28 VAL B O 1
ATOM 1597 N N . GLN B 1 29 ? -6.012 14.555 0.82 1 98.38 29 GLN B N 1
ATOM 1598 C CA . GLN B 1 29 ? -5.852 13.367 -0.004 1 98.38 29 GLN B CA 1
ATOM 1599 C C . GLN B 1 29 ? -6.219 13.648 -1.458 1 98.38 29 GLN B C 1
ATOM 1601 O O . GLN B 1 29 ? -5.555 13.164 -2.377 1 98.38 29 GLN B O 1
ATOM 1606 N N . ARG B 1 30 ? -7.246 14.414 -1.682 1 98.12 30 ARG B N 1
ATOM 1607 C CA . ARG B 1 30 ? -7.633 14.773 -3.041 1 98.12 30 ARG B CA 1
ATOM 1608 C C . ARG B 1 30 ? -6.551 15.625 -3.711 1 98.12 30 ARG B C 1
ATOM 1610 O O . ARG B 1 30 ? -6.227 15.406 -4.879 1 98.12 30 ARG B O 1
ATOM 1617 N N . LEU B 1 31 ? -6.055 16.594 -2.977 1 98.69 31 LEU B N 1
ATOM 1618 C CA . LEU B 1 31 ? -4.961 17.406 -3.506 1 98.69 31 LEU B CA 1
ATOM 1619 C C . LEU B 1 31 ? -3.764 16.531 -3.865 1 98.69 31 LEU B C 1
ATOM 1621 O O . LEU B 1 31 ? -3.17 16.688 -4.934 1 98.69 31 LEU B O 1
ATOM 1625 N N . LEU B 1 32 ? -3.408 15.617 -2.977 1 98.62 32 LEU B N 1
ATOM 1626 C CA . LEU B 1 32 ? -2.266 14.742 -3.207 1 98.62 32 LEU B CA 1
ATOM 1627 C C . LEU B 1 32 ? -2.492 13.875 -4.438 1 98.62 32 LEU B C 1
ATOM 1629 O O . LEU B 1 32 ? -1.558 13.617 -5.203 1 98.62 32 LEU B O 1
ATOM 1633 N N . MET B 1 33 ? -3.68 13.422 -4.602 1 97.81 33 MET B N 1
ATOM 1634 C CA . MET B 1 33 ? -4.008 12.664 -5.805 1 97.81 33 MET B CA 1
ATOM 1635 C C . MET B 1 33 ? -3.791 13.508 -7.055 1 97.81 33 MET B C 1
ATOM 1637 O O . MET B 1 33 ? -3.24 13.023 -8.047 1 97.81 33 MET B O 1
ATOM 1641 N N . GLU B 1 34 ? -4.211 14.734 -7.031 1 97.94 34 GLU B N 1
ATOM 1642 C CA . GLU B 1 34 ? -3.99 15.656 -8.148 1 97.94 34 GLU B CA 1
ATOM 1643 C C . GLU B 1 34 ? -2.502 15.836 -8.422 1 97.94 34 GLU B C 1
ATOM 1645 O O . GLU B 1 34 ? -2.098 16.031 -9.57 1 97.94 34 GLU B O 1
ATOM 1650 N N . LEU B 1 35 ? -1.729 15.805 -7.387 1 98.06 35 LEU B N 1
ATOM 1651 C CA . LEU B 1 35 ? -0.283 15.961 -7.512 1 98.06 35 LEU B CA 1
ATOM 1652 C C . LEU B 1 35 ? 0.386 14.625 -7.805 1 98.06 35 LEU B C 1
ATOM 1654 O O . LEU B 1 35 ? 1.615 14.523 -7.785 1 98.06 35 LEU B O 1
ATOM 1658 N N . ARG B 1 36 ? -0.396 13.531 -7.953 1 98.19 36 ARG B N 1
ATOM 1659 C CA . ARG B 1 36 ? 0.012 12.18 -8.32 1 98.19 36 ARG B CA 1
ATOM 1660 C C . ARG B 1 36 ? 0.765 11.5 -7.18 1 98.19 36 ARG B C 1
ATOM 1662 O O . ARG B 1 36 ? 1.61 10.633 -7.414 1 98.19 36 ARG B O 1
ATOM 1669 N N . HIS B 1 37 ? 0.527 12.031 -5.973 1 98.81 37 HIS B N 1
ATOM 1670 C CA . HIS B 1 37 ? 1.019 11.336 -4.789 1 98.81 37 HIS B CA 1
ATOM 1671 C C . HIS B 1 37 ? 0.046 10.25 -4.344 1 98.81 37 HIS B C 1
ATOM 1673 O O . HIS B 1 37 ? -1.17 10.453 -4.363 1 98.81 37 HIS B O 1
ATOM 1679 N N . ALA B 1 38 ? 0.56 9.078 -4.012 1 98.81 38 ALA B N 1
ATOM 1680 C CA . ALA B 1 38 ? -0.217 8.078 -3.279 1 98.81 38 ALA B CA 1
ATOM 1681 C C . ALA B 1 38 ? -0.109 8.297 -1.773 1 98.81 38 ALA B C 1
ATOM 1683 O O . ALA B 1 38 ? 0.995 8.406 -1.233 1 98.81 38 ALA B O 1
ATOM 1684 N N . ALA B 1 39 ? -1.251 8.352 -1.104 1 98.81 39 ALA B N 1
ATOM 1685 C CA . ALA B 1 39 ? -1.259 8.758 0.3 1 98.81 39 ALA B CA 1
ATOM 1686 C C . ALA B 1 39 ? -1.685 7.602 1.199 1 98.81 39 ALA B C 1
ATOM 1688 O O . ALA B 1 39 ? -2.5 6.766 0.802 1 98.81 39 ALA B O 1
ATOM 1689 N N . LEU B 1 40 ? -1.138 7.562 2.359 1 98.81 40 LEU B N 1
ATOM 1690 C CA . LEU B 1 40 ? -1.464 6.594 3.402 1 98.81 40 LEU B CA 1
ATOM 1691 C C . LEU B 1 40 ? -1.66 7.289 4.746 1 98.81 40 LEU B C 1
ATOM 1693 O O . LEU B 1 40 ? -0.744 7.945 5.25 1 98.81 40 LEU B O 1
ATOM 1697 N N . PRO B 1 41 ? -2.891 7.203 5.297 1 98.44 41 PRO B N 1
ATOM 1698 C CA . PRO B 1 41 ? -3.111 7.801 6.613 1 98.44 41 PRO B CA 1
ATOM 1699 C C . PRO B 1 41 ? -2.582 6.934 7.754 1 98.44 41 PRO B C 1
ATOM 1701 O O . PRO B 1 41 ? -2.525 5.707 7.625 1 98.44 41 PRO B O 1
ATOM 1704 N N . GLU B 1 42 ? -2.146 7.602 8.867 1 97.88 42 GLU B N 1
ATOM 1705 C CA . GLU B 1 42 ? -1.909 6.988 10.172 1 97.88 42 GLU B CA 1
ATOM 1706 C C . GLU B 1 42 ? -0.838 5.902 10.086 1 97.88 42 GLU B C 1
ATOM 1708 O O . GLU B 1 42 ? -1.049 4.777 10.539 1 97.88 42 GLU B O 1
ATOM 1713 N N . LEU B 1 43 ? 0.258 6.207 9.508 1 98.38 43 LEU B N 1
ATOM 1714 C CA . LEU B 1 43 ? 1.387 5.285 9.477 1 98.38 43 LEU B CA 1
ATOM 1715 C C . LEU B 1 43 ? 2.297 5.492 10.68 1 98.38 43 LEU B C 1
ATOM 1717 O O . LEU B 1 43 ? 2.756 6.609 10.93 1 98.38 43 LEU B O 1
ATOM 1721 N N . THR B 1 44 ? 2.549 4.453 11.406 1 97.06 44 THR B N 1
ATOM 1722 C CA . THR B 1 44 ? 3.531 4.504 12.484 1 97.06 44 THR B CA 1
ATOM 1723 C C . THR B 1 44 ? 4.949 4.445 11.922 1 97.06 44 THR B C 1
ATOM 1725 O O . THR B 1 44 ? 5.27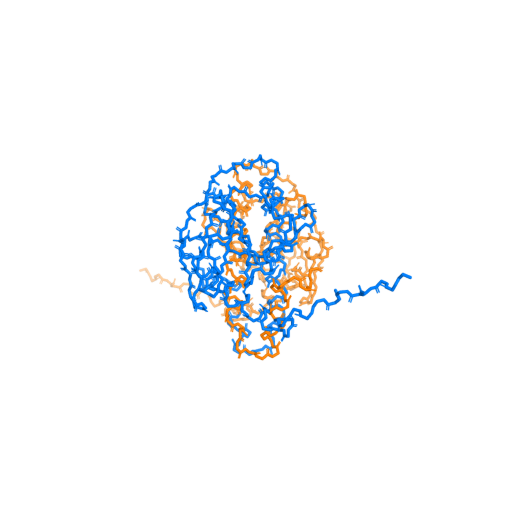7 3.551 11.141 1 97.06 44 THR B O 1
ATOM 1728 N N . LEU B 1 45 ? 5.766 5.336 12.32 1 97 45 LEU B N 1
ATOM 1729 C CA . LEU B 1 45 ? 7.137 5.473 11.836 1 97 45 LEU B CA 1
ATOM 1730 C C . LEU B 1 45 ? 8.117 4.781 12.781 1 97 45 LEU B C 1
ATOM 1732 O O . LEU B 1 45 ? 7.738 4.367 13.883 1 97 45 LEU B O 1
ATOM 1736 N N . ALA B 1 46 ? 9.336 4.656 12.312 1 95.38 46 ALA B N 1
ATOM 1737 C CA . ALA B 1 46 ? 10.359 3.977 13.102 1 95.38 46 ALA B CA 1
ATOM 1738 C C . ALA B 1 46 ? 10.609 4.707 14.422 1 95.38 46 ALA B C 1
ATOM 1740 O O . ALA B 1 46 ? 10.992 4.086 15.422 1 95.38 46 ALA B O 1
ATOM 1741 N N . SER B 1 47 ? 10.367 5.977 14.469 1 94.5 47 SER B N 1
ATOM 1742 C CA . SER B 1 47 ? 10.555 6.773 15.68 1 94.5 47 SER B CA 1
ATOM 1743 C C . SER B 1 47 ? 9.461 6.484 16.703 1 94.5 47 SER B C 1
ATOM 1745 O O . SER B 1 47 ? 9.555 6.906 17.859 1 94.5 47 SER B O 1
ATOM 1747 N N . GLY B 1 48 ? 8.383 5.762 16.266 1 93.94 48 GLY B N 1
ATOM 1748 C CA . GLY B 1 48 ? 7.234 5.531 17.125 1 93.94 48 GLY B CA 1
ATOM 1749 C C . GLY B 1 48 ? 6.117 6.531 16.906 1 93.94 48 GLY B C 1
ATOM 1750 O O . GLY B 1 48 ? 4.988 6.316 17.359 1 93.94 48 GLY B O 1
ATOM 1751 N N . ARG B 1 49 ? 6.457 7.574 16.234 1 95.25 49 ARG B N 1
ATOM 1752 C CA . ARG B 1 49 ? 5.43 8.555 15.906 1 95.25 49 ARG B CA 1
ATOM 1753 C C . ARG B 1 49 ? 4.5 8.031 14.82 1 95.25 49 ARG B C 1
ATOM 1755 O O . ARG B 1 49 ? 4.902 7.207 13.992 1 95.25 49 ARG B O 1
ATOM 1762 N N . ARG B 1 50 ? 3.303 8.555 14.852 1 96.56 50 ARG B N 1
ATOM 1763 C CA . ARG B 1 50 ? 2.326 8.219 13.82 1 96.56 50 ARG B CA 1
ATOM 1764 C C . ARG B 1 50 ? 2.027 9.422 12.938 1 96.56 50 ARG B C 1
ATOM 1766 O O . ARG B 1 50 ? 1.55 10.453 13.414 1 96.56 50 ARG B O 1
ATOM 1773 N N . ALA B 1 51 ? 2.332 9.375 11.688 1 98 51 ALA B N 1
ATOM 1774 C CA . ALA B 1 51 ? 2.037 10.445 10.742 1 98 51 ALA B CA 1
ATOM 1775 C C . ALA B 1 51 ? 0.553 10.469 10.383 1 98 51 ALA B C 1
ATOM 1777 O O . ALA B 1 51 ? -0.029 9.438 10.055 1 98 51 ALA B O 1
ATOM 1778 N N . ASP B 1 52 ? -0.023 11.68 10.43 1 97.81 52 ASP B N 1
ATOM 1779 C CA . ASP B 1 52 ? -1.424 11.789 10.031 1 97.81 52 ASP B CA 1
ATOM 1780 C C . ASP B 1 52 ? -1.619 11.352 8.586 1 97.81 52 ASP B C 1
ATOM 1782 O O . ASP B 1 52 ? -2.561 10.617 8.273 1 97.81 52 ASP B O 1
ATOM 1786 N N . LEU B 1 53 ? -0.79 11.844 7.664 1 98.69 53 LEU B N 1
ATOM 1787 C CA . LEU B 1 53 ? -0.702 11.438 6.266 1 98.69 53 LEU B CA 1
ATOM 1788 C C . LEU B 1 53 ? 0.752 11.359 5.812 1 98.69 53 LEU B C 1
ATOM 1790 O O . LEU B 1 53 ? 1.568 12.211 6.18 1 98.69 53 LEU B O 1
ATOM 1794 N N . ILE B 1 54 ? 1.044 10.336 5.113 1 98.94 54 ILE B N 1
ATOM 1795 C CA . ILE B 1 54 ? 2.318 10.219 4.41 1 98.94 54 ILE B CA 1
ATOM 1796 C C . ILE B 1 54 ? 2.07 9.859 2.947 1 98.94 54 ILE B C 1
ATOM 1798 O O . ILE B 1 54 ? 1.13 9.125 2.631 1 98.94 54 ILE B O 1
ATOM 1802 N N . SER B 1 55 ? 2.895 10.43 2.051 1 98.94 55 SER B N 1
ATOM 1803 C CA . SER B 1 55 ? 2.621 10.172 0.639 1 98.94 55 SER B CA 1
ATOM 1804 C C . SER B 1 55 ? 3.904 9.875 -0.127 1 98.94 55 SER B C 1
ATOM 1806 O O . SER B 1 55 ? 5 10.211 0.328 1 98.94 55 SER B O 1
ATOM 1808 N N . LEU B 1 56 ? 3.758 9.164 -1.214 1 98.88 56 LEU B N 1
ATOM 1809 C CA . LEU B 1 56 ? 4.832 8.789 -2.129 1 98.88 56 LEU B CA 1
ATOM 1810 C C . LEU B 1 56 ? 4.559 9.32 -3.533 1 98.88 56 LEU B C 1
ATOM 1812 O O . LEU B 1 56 ? 3.502 9.047 -4.109 1 98.88 56 LEU B O 1
ATOM 1816 N N . SER B 1 57 ? 5.48 10.094 -4.074 1 98.75 57 SER B N 1
ATOM 1817 C CA . SER B 1 57 ? 5.375 10.578 -5.449 1 98.75 57 SER B CA 1
ATOM 1818 C C . SER B 1 57 ? 5.785 9.508 -6.449 1 98.75 57 SER B C 1
ATOM 1820 O O . SER B 1 57 ? 6.324 8.469 -6.062 1 98.75 57 SER B O 1
ATOM 1822 N N . PRO B 1 58 ? 5.559 9.742 -7.762 1 97.5 58 PRO B N 1
ATOM 1823 C CA . PRO B 1 58 ? 6.016 8.773 -8.766 1 97.5 58 PRO B CA 1
ATOM 1824 C C . PRO B 1 58 ? 7.531 8.594 -8.766 1 97.5 58 PRO B C 1
ATOM 1826 O O . PRO B 1 58 ? 8.031 7.52 -9.102 1 97.5 58 PRO B O 1
ATOM 1829 N N . LYS B 1 59 ? 8.281 9.594 -8.328 1 96.75 59 LYS B N 1
ATOM 1830 C CA . LYS B 1 59 ? 9.742 9.539 -8.336 1 96.75 59 LYS B CA 1
ATOM 1831 C C . LYS B 1 59 ? 10.281 9.078 -6.984 1 96.75 59 LYS B C 1
ATOM 1833 O O . LYS B 1 59 ? 11.492 9.047 -6.77 1 96.75 59 LYS B O 1
ATOM 1838 N N . GLY B 1 60 ? 9.406 8.805 -6.078 1 97.88 60 GLY B N 1
ATOM 1839 C CA . GLY B 1 60 ? 9.828 8.234 -4.809 1 97.88 60 GLY B CA 1
ATOM 1840 C C . GLY B 1 60 ? 10.031 9.273 -3.725 1 97.88 60 GLY B C 1
ATOM 1841 O O . GLY B 1 60 ? 10.609 8.977 -2.674 1 97.88 60 GLY B O 1
ATOM 1842 N N . GLU B 1 61 ? 9.594 10.516 -3.98 1 98.56 61 GLU B N 1
ATOM 1843 C CA . GLU B 1 61 ? 9.664 11.539 -2.941 1 98.56 61 GLU B CA 1
ATOM 1844 C C . GLU B 1 61 ? 8.617 11.289 -1.853 1 98.56 61 GLU B C 1
ATOM 1846 O O . GLU B 1 61 ? 7.473 10.953 -2.148 1 98.56 61 GLU B O 1
ATOM 1851 N N . ILE B 1 62 ? 9.055 11.438 -0.596 1 98.94 62 ILE B N 1
ATOM 1852 C CA . ILE B 1 62 ? 8.203 11.141 0.555 1 98.94 62 ILE B CA 1
ATOM 1853 C C . ILE B 1 62 ? 7.809 12.445 1.252 1 98.94 62 ILE B C 1
ATOM 1855 O O . ILE B 1 62 ? 8.672 13.227 1.652 1 98.94 62 ILE B O 1
ATOM 1859 N N . TRP B 1 63 ? 6.484 12.719 1.388 1 98.94 63 TRP B N 1
ATOM 1860 C CA . TRP B 1 63 ? 5.945 13.844 2.15 1 98.94 63 TRP B CA 1
ATOM 1861 C C . TRP B 1 63 ? 5.242 13.359 3.414 1 98.94 63 TRP B C 1
ATOM 1863 O O . TRP B 1 63 ? 4.625 12.289 3.414 1 98.94 63 TRP B O 1
ATOM 1873 N N . ILE B 1 64 ? 5.367 14.055 4.445 1 98.94 64 ILE B N 1
ATOM 1874 C CA . ILE B 1 64 ? 4.504 13.898 5.613 1 98.94 64 ILE B CA 1
ATOM 1875 C C . ILE B 1 64 ? 3.662 15.156 5.801 1 98.94 64 ILE B C 1
ATOM 1877 O O . ILE B 1 64 ? 4.164 16.281 5.664 1 98.94 64 ILE B O 1
ATOM 1881 N N . ILE B 1 65 ? 2.377 14.977 6.066 1 98.88 65 ILE B N 1
ATOM 1882 C CA . ILE B 1 65 ? 1.431 16.062 6.324 1 98.88 65 ILE B CA 1
ATOM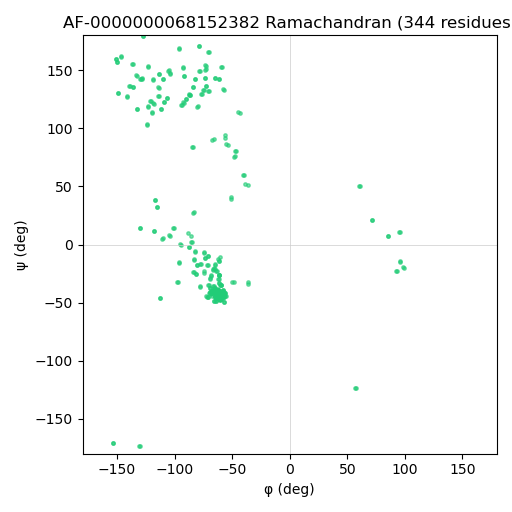 1883 C C . ILE B 1 65 ? 0.838 15.898 7.723 1 98.88 65 ILE B C 1
ATOM 1885 O O . ILE B 1 65 ? 0.114 14.938 7.992 1 98.88 65 ILE B O 1
ATOM 1889 N N . GLU B 1 66 ? 1.147 16.844 8.594 1 98.69 66 GLU B N 1
ATOM 1890 C CA . GLU B 1 66 ? 0.574 16.875 9.938 1 98.69 66 GLU B CA 1
ATOM 1891 C C . GLU B 1 66 ? -0.688 17.734 9.977 1 98.69 66 GLU B C 1
ATOM 1893 O O . GLU B 1 66 ? -0.65 18.922 9.656 1 98.69 66 GLU B O 1
ATOM 1898 N N . ILE B 1 67 ? -1.792 17.188 10.383 1 98.44 67 ILE B N 1
ATOM 1899 C CA . ILE B 1 67 ? -3.082 17.859 10.383 1 98.44 67 ILE B CA 1
ATOM 1900 C C . ILE B 1 67 ? -3.332 18.5 11.75 1 98.44 67 ILE B C 1
ATOM 1902 O O . ILE B 1 67 ? -3.295 17.812 12.773 1 98.44 67 ILE B O 1
ATOM 1906 N N . LYS B 1 68 ? -3.5 19.781 11.766 1 98 68 LYS B N 1
ATOM 1907 C CA . LYS B 1 68 ? -3.836 20.547 12.961 1 98 68 LYS B CA 1
ATOM 1908 C C . LYS B 1 68 ? -5.121 21.344 12.758 1 98 68 LYS B C 1
ATOM 1910 O O . LYS B 1 68 ? -5.188 22.234 11.891 1 98 68 LYS B O 1
ATOM 1915 N N . THR B 1 69 ? -6.172 21.062 13.594 1 97.31 69 THR B N 1
ATOM 1916 C CA . THR B 1 69 ? -7.469 21.672 13.336 1 97.31 69 THR B CA 1
ATOM 1917 C C . THR B 1 69 ? -7.805 22.703 14.422 1 97.31 69 THR B C 1
ATOM 1919 O O . THR B 1 69 ? -8.906 23.25 14.438 1 97.31 69 THR B O 1
ATOM 1922 N N . SER B 1 70 ? -6.895 23 15.367 1 96.31 70 SER B N 1
ATOM 1923 C CA . SER B 1 70 ? -7.004 24.062 16.375 1 96.31 70 SER B CA 1
ATOM 1924 C C . SER B 1 70 ? -5.633 24.578 16.781 1 96.31 70 SER B C 1
ATOM 1926 O O . SER B 1 70 ? -4.617 23.906 16.562 1 96.31 70 SER B O 1
ATOM 1928 N N . ILE B 1 71 ? -5.668 25.75 17.328 1 96.38 71 ILE B N 1
ATOM 1929 C CA . ILE B 1 71 ? -4.434 26.312 17.859 1 96.38 71 ILE B CA 1
ATOM 1930 C C . ILE B 1 71 ? -3.861 25.359 18.922 1 96.38 71 ILE B C 1
ATOM 1932 O O . ILE B 1 71 ? -2.652 25.125 18.969 1 96.38 71 ILE B O 1
ATOM 1936 N N . GLU B 1 72 ? -4.703 24.828 19.734 1 95.12 72 GLU B N 1
ATOM 1937 C CA . GLU B 1 72 ? -4.305 23.938 20.828 1 95.12 72 GLU B CA 1
ATOM 1938 C C . GLU B 1 72 ? -3.635 22.672 20.297 1 95.12 72 GLU B C 1
ATOM 1940 O O . GLU B 1 72 ? -2.629 22.219 20.844 1 95.12 72 GLU B O 1
ATOM 1945 N N . ASP B 1 73 ? -4.223 22.172 19.172 1 94.38 73 ASP B N 1
ATOM 1946 C CA . ASP B 1 73 ? -3.641 20.984 18.531 1 94.3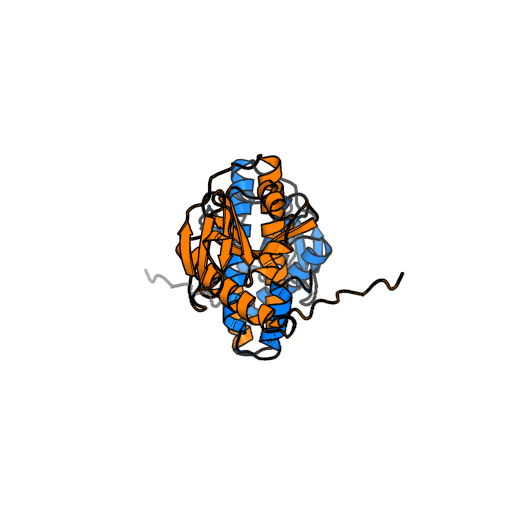8 73 ASP B CA 1
ATOM 1947 C C . ASP B 1 73 ? -2.178 21.234 18.172 1 94.38 73 ASP B C 1
ATOM 1949 O O . ASP B 1 73 ? -1.333 20.344 18.344 1 94.38 73 ASP B O 1
ATOM 1953 N N . PHE B 1 74 ? -1.924 22.375 17.656 1 96.44 74 PHE B N 1
ATOM 1954 C CA . PHE B 1 74 ? -0.556 22.703 17.266 1 96.44 74 PHE B CA 1
ATOM 1955 C C . PHE B 1 74 ? 0.32 22.906 18.5 1 96.44 74 PHE B C 1
ATOM 1957 O O . PHE B 1 74 ? 1.434 22.391 18.578 1 96.44 74 PHE B O 1
ATOM 1964 N N . ARG B 1 75 ? -0.179 23.641 19.469 1 94.5 75 ARG B N 1
ATOM 1965 C CA . ARG B 1 75 ? 0.586 24.016 20.656 1 94.5 75 ARG B CA 1
ATOM 1966 C C . ARG B 1 75 ? 1.016 22.781 21.453 1 94.5 75 ARG B C 1
ATOM 1968 O O . ARG B 1 75 ? 2.115 22.75 22 1 94.5 75 ARG B O 1
ATOM 1975 N N . VAL B 1 76 ? 0.271 21.781 21.484 1 93.44 76 VAL B N 1
ATOM 1976 C CA . VAL B 1 76 ? 0.558 20.609 22.312 1 93.44 76 VAL B CA 1
ATOM 1977 C C . VAL B 1 76 ? 1.529 19.688 21.578 1 93.44 76 VAL B C 1
ATOM 1979 O O . VAL B 1 76 ? 2.238 18.891 22.219 1 93.44 76 VAL B O 1
ATOM 1982 N N . ASP B 1 77 ? 1.593 19.75 20.281 1 92.75 77 ASP B N 1
ATOM 1983 C CA . ASP B 1 77 ? 2.502 18.891 19.516 1 92.75 77 ASP B CA 1
ATOM 1984 C C . ASP B 1 77 ? 3.898 19.516 19.453 1 92.75 77 ASP B C 1
ATOM 1986 O O . ASP B 1 77 ? 4.305 20.016 18.406 1 92.75 77 ASP B O 1
ATOM 1990 N N . ARG B 1 78 ? 4.668 19.297 20.453 1 92.44 78 ARG B N 1
ATOM 1991 C CA . ARG B 1 78 ? 6.008 19.859 20.516 1 92.44 78 ARG B CA 1
ATOM 1992 C C . ARG B 1 78 ? 7.008 19 19.75 1 92.44 78 ARG B C 1
ATOM 1994 O O . ARG B 1 78 ? 8.117 19.438 19.438 1 92.44 78 ARG B O 1
ATOM 2001 N N . LYS B 1 79 ? 6.602 17.844 19.406 1 94.5 79 LYS B N 1
ATOM 2002 C CA . LYS B 1 79 ? 7.555 16.906 18.828 1 94.5 79 LYS B CA 1
ATOM 2003 C C . LYS B 1 79 ? 7.41 16.844 17.297 1 94.5 79 LYS B C 1
ATOM 2005 O O . LYS B 1 79 ? 8.039 16.016 16.641 1 94.5 79 LYS B O 1
ATOM 2010 N N . TRP B 1 80 ? 6.73 17.766 16.688 1 95.56 80 TRP B N 1
ATOM 2011 C CA . TRP B 1 80 ? 6.438 17.719 15.258 1 95.56 80 TRP B CA 1
ATOM 2012 C C . TRP B 1 80 ? 7.723 17.734 14.438 1 95.56 80 TRP B C 1
ATOM 2014 O O . TRP B 1 80 ? 7.785 17.156 13.352 1 95.56 80 TRP B O 1
ATOM 2024 N N . PRO B 1 81 ? 8.828 18.375 14.93 1 96.38 81 PRO B N 1
ATOM 2025 C CA . PRO B 1 81 ? 10.016 18.391 14.07 1 96.38 81 PRO B CA 1
ATOM 2026 C C . PRO B 1 81 ? 10.594 17 13.844 1 96.38 81 PRO B C 1
ATOM 2028 O O . PRO B 1 81 ? 11.359 16.781 12.898 1 96.38 81 PRO B O 1
ATOM 2031 N N . GLU B 1 82 ? 10.242 16.062 14.648 1 96.81 82 GLU B N 1
ATOM 2032 C CA . GLU B 1 82 ? 10.773 14.703 14.547 1 96.81 82 GLU B CA 1
ATOM 2033 C C . GLU B 1 82 ? 10.312 14.023 13.266 1 96.81 82 GLU B C 1
ATOM 2035 O O . GLU B 1 82 ? 10.938 13.07 12.797 1 96.81 82 GLU B O 1
ATOM 2040 N N . TYR B 1 83 ? 9.219 14.5 12.703 1 97.88 83 TYR B N 1
ATOM 2041 C CA . TYR B 1 83 ? 8.727 13.914 11.461 1 97.88 83 TYR B CA 1
ATOM 2042 C C . TYR B 1 83 ? 9.711 14.141 10.32 1 97.88 83 TYR B C 1
ATOM 2044 O O . TYR B 1 83 ? 9.719 13.391 9.344 1 97.88 83 TYR B O 1
ATOM 2052 N N . ARG B 1 84 ? 10.578 15.133 10.469 1 97.12 84 ARG B N 1
ATOM 2053 C CA . ARG B 1 84 ? 11.547 15.477 9.438 1 97.12 84 ARG B CA 1
ATOM 2054 C C . ARG B 1 84 ? 12.523 14.336 9.188 1 97.12 84 ARG B C 1
ATOM 2056 O O . ARG B 1 84 ? 13.055 14.18 8.086 1 97.12 84 ARG B O 1
ATOM 2063 N N . LEU B 1 85 ? 12.672 13.516 10.125 1 97.81 85 LEU B N 1
ATOM 2064 C CA . LEU B 1 85 ? 13.602 12.398 10.023 1 97.81 85 LEU B CA 1
ATOM 2065 C C . LEU B 1 85 ? 13.086 11.344 9.047 1 97.81 85 LEU B C 1
ATOM 2067 O O . LEU B 1 85 ? 13.828 10.445 8.648 1 97.81 85 LEU B O 1
ATOM 2071 N N . HIS B 1 86 ? 11.797 11.492 8.594 1 98.75 86 HIS B N 1
ATOM 2072 C CA . HIS B 1 86 ? 11.195 10.391 7.848 1 98.75 86 HIS B CA 1
ATOM 2073 C C . HIS B 1 86 ? 10.57 10.891 6.551 1 98.75 86 HIS B C 1
ATOM 2075 O O . HIS B 1 86 ? 9.734 10.195 5.957 1 98.75 86 HIS B O 1
ATOM 2081 N N . CYS B 1 87 ? 10.906 12.125 6.137 1 98.88 87 CYS B N 1
ATOM 2082 C CA . CYS B 1 87 ? 10.32 12.641 4.902 1 98.88 87 CYS B CA 1
ATOM 2083 C C . CYS B 1 87 ? 11.273 13.609 4.215 1 98.88 87 CYS B C 1
ATOM 2085 O O . CYS B 1 87 ? 12.172 14.164 4.852 1 98.88 87 CYS B O 1
ATOM 2087 N N . ASP B 1 88 ? 11.078 13.742 2.963 1 98.88 88 ASP B N 1
ATOM 2088 C CA . ASP B 1 88 ? 11.805 14.75 2.197 1 98.88 88 ASP B CA 1
ATOM 2089 C C . ASP B 1 88 ? 11.195 16.141 2.41 1 98.88 88 ASP B C 1
ATOM 2091 O O . ASP B 1 88 ? 11.914 17.141 2.4 1 98.88 88 ASP B O 1
ATOM 2095 N N . ARG B 1 89 ? 9.875 16.219 2.545 1 98.88 89 ARG B N 1
ATOM 2096 C CA . ARG B 1 89 ? 9.156 17.469 2.748 1 98.88 89 ARG B CA 1
ATOM 2097 C C . ARG B 1 89 ? 8.094 17.328 3.828 1 98.88 89 ARG B C 1
ATOM 2099 O O . ARG B 1 89 ? 7.395 16.312 3.881 1 98.88 89 ARG B O 1
ATOM 2106 N N . LEU B 1 90 ? 8.031 18.281 4.688 1 98.88 90 LEU B N 1
ATOM 2107 C CA . LEU B 1 90 ? 7.102 18.281 5.809 1 98.88 90 LEU B CA 1
ATOM 2108 C C . LEU B 1 90 ? 6.078 19.406 5.656 1 98.88 90 LEU B C 1
ATOM 2110 O O . LEU B 1 90 ? 6.445 20.562 5.434 1 98.88 90 LEU B O 1
ATOM 2114 N N . PHE B 1 91 ? 4.82 19.031 5.762 1 98.94 91 PHE B N 1
ATOM 2115 C CA . PHE B 1 91 ? 3.723 19.984 5.625 1 98.94 91 PHE B CA 1
ATOM 2116 C C . PHE B 1 91 ? 2.834 19.969 6.863 1 98.94 91 PHE B C 1
ATOM 2118 O O . PHE B 1 91 ? 2.73 18.953 7.547 1 98.94 91 PHE B O 1
ATOM 2125 N N . PHE B 1 92 ? 2.221 21.078 7.082 1 98.81 92 PHE B N 1
ATOM 2126 C CA . PHE B 1 92 ? 1.016 21.141 7.902 1 98.81 92 PHE B CA 1
ATOM 2127 C C . PHE B 1 92 ? -0.221 21.328 7.031 1 98.81 92 PHE B C 1
ATOM 2129 O O . PHE B 1 92 ? -0.143 21.938 5.957 1 98.81 92 PHE B O 1
ATOM 2136 N N . ALA B 1 93 ? -1.313 20.844 7.449 1 98.88 93 ALA B N 1
ATOM 2137 C CA . ALA B 1 93 ? -2.617 21.078 6.836 1 98.88 93 ALA B CA 1
ATOM 2138 C C . ALA B 1 93 ? -3.641 21.516 7.883 1 98.88 93 ALA B C 1
ATOM 2140 O O . ALA B 1 93 ? -3.656 21 9 1 98.88 93 ALA B O 1
ATOM 2141 N N . THR B 1 94 ? -4.484 22.422 7.496 1 98.62 94 THR B N 1
ATOM 2142 C CA . THR B 1 94 ? -5.477 22.984 8.414 1 98.62 94 THR B CA 1
ATOM 2143 C C . THR B 1 94 ? -6.695 23.484 7.645 1 98.62 94 THR B C 1
ATOM 2145 O O . THR B 1 94 ? -6.922 23.078 6.5 1 98.62 94 THR B O 1
ATOM 2148 N N . HIS B 1 95 ? -7.551 24.172 8.352 1 98.19 95 HIS B N 1
ATOM 2149 C CA . HIS B 1 95 ? -8.734 24.797 7.77 1 98.19 95 HIS B CA 1
ATOM 2150 C C . HIS B 1 95 ? -8.805 26.281 8.125 1 98.19 95 HIS B C 1
ATOM 2152 O O . HIS B 1 95 ? -7.965 26.781 8.875 1 98.19 95 HIS B O 1
ATOM 2158 N N . ALA B 1 96 ? -9.773 26.969 7.676 1 97.06 96 ALA B N 1
ATOM 2159 C CA . ALA B 1 96 ? -9.812 28.422 7.637 1 97.06 96 ALA B CA 1
ATOM 2160 C C . ALA B 1 96 ? -9.961 29.016 9.039 1 97.06 96 ALA B C 1
ATOM 2162 O O . ALA B 1 96 ? -9.672 30.188 9.258 1 97.06 96 ALA B O 1
ATOM 2163 N N . GLN B 1 97 ? -10.375 28.234 9.977 1 96.31 97 GLN B N 1
ATOM 2164 C CA . GLN B 1 97 ? -10.656 28.766 11.305 1 96.31 97 GLN B CA 1
ATOM 2165 C C . GLN B 1 97 ? -9.398 28.766 12.172 1 96.31 97 GLN B C 1
ATOM 2167 O O . GLN B 1 97 ? -9.438 29.203 13.32 1 96.31 97 GLN B O 1
ATOM 2172 N N . VAL B 1 98 ? -8.312 28.297 11.695 1 97.81 98 VAL B N 1
ATOM 2173 C CA . VAL B 1 98 ? -7.043 28.297 12.414 1 97.81 98 VAL B CA 1
ATOM 2174 C C . VAL B 1 98 ? -6.117 29.359 11.82 1 97.81 98 VAL B C 1
ATOM 2176 O O . VAL B 1 98 ? -5.898 29.391 10.609 1 97.81 98 VAL B O 1
ATOM 2179 N N . PRO B 1 99 ? -5.586 30.281 12.711 1 98.25 99 PRO B N 1
ATOM 2180 C CA . PRO B 1 99 ? -4.652 31.281 12.172 1 98.25 99 PRO B CA 1
ATOM 2181 C C . PRO B 1 99 ? -3.443 30.641 11.492 1 98.25 99 PRO B C 1
ATOM 2183 O O . PRO B 1 99 ? -2.801 29.75 12.062 1 98.25 99 PRO B O 1
ATOM 2186 N N . LEU B 1 100 ? -3.033 31.062 10.312 1 98 100 LEU B N 1
ATOM 2187 C CA . LEU B 1 100 ? -2.029 30.422 9.477 1 98 100 LEU B CA 1
ATOM 2188 C C . LEU B 1 100 ? -0.622 30.781 9.93 1 98 100 LEU B C 1
ATOM 2190 O O . LEU B 1 100 ? 0.329 30.031 9.68 1 98 100 LEU B O 1
ATOM 2194 N N . ASP B 1 101 ? -0.464 31.922 10.578 1 97.69 101 ASP B N 1
ATOM 2195 C CA . ASP B 1 101 ? 0.853 32.469 10.906 1 97.69 101 ASP B CA 1
ATOM 2196 C C . ASP B 1 101 ? 1.483 31.688 12.07 1 97.69 101 ASP B C 1
ATOM 2198 O O . ASP B 1 101 ? 2.658 31.891 12.383 1 97.69 101 ASP B O 1
ATOM 2202 N N . ILE B 1 102 ? 0.725 30.766 12.703 1 97.75 102 ILE B N 1
ATOM 2203 C CA . ILE B 1 102 ? 1.272 30.031 13.828 1 97.75 102 ILE B CA 1
ATOM 2204 C C . ILE B 1 102 ? 2.15 28.891 13.32 1 97.75 102 ILE B C 1
ATOM 2206 O O . ILE B 1 102 ? 2.926 28.297 14.086 1 97.75 102 ILE B O 1
ATOM 2210 N N . PHE B 1 103 ? 2.012 28.531 12.109 1 98.12 103 PHE B N 1
ATOM 2211 C CA . PHE B 1 103 ? 2.732 27.375 11.57 1 98.12 103 PHE B CA 1
ATOM 2212 C C . PHE B 1 103 ? 4.152 27.766 11.172 1 98.12 103 PHE B C 1
ATOM 2214 O O . PHE B 1 103 ? 4.375 28.844 10.633 1 98.12 103 PHE B O 1
ATOM 2221 N N . PRO B 1 104 ? 5.078 26.891 11.398 1 97.5 104 PRO B N 1
ATOM 2222 C CA . PRO B 1 104 ? 6.48 27.188 11.094 1 97.5 104 PRO B CA 1
ATOM 2223 C C . PRO B 1 104 ? 6.711 27.469 9.609 1 97.5 104 PRO B C 1
ATOM 2225 O O . PRO B 1 104 ? 6.207 26.75 8.75 1 97.5 104 PRO B O 1
ATOM 2228 N N . GLU B 1 105 ? 7.586 28.406 9.305 1 96.62 105 GLU B N 1
ATOM 2229 C CA . GLU B 1 105 ? 7.82 28.875 7.941 1 96.62 105 GLU B CA 1
ATOM 2230 C C . GLU B 1 105 ? 8.625 27.844 7.145 1 96.62 105 GLU B C 1
ATOM 2232 O O . GLU B 1 105 ? 8.57 27.828 5.91 1 96.62 105 GLU B O 1
ATOM 2237 N N . GLU B 1 106 ? 9.359 27.031 7.762 1 95.81 106 GLU B N 1
ATOM 2238 C CA . GLU B 1 106 ? 10.195 26.047 7.074 1 95.81 106 GLU B CA 1
ATOM 2239 C C . GLU B 1 106 ? 9.359 24.875 6.566 1 95.81 106 GLU B C 1
ATOM 2241 O O . GLU B 1 106 ? 9.836 24.078 5.75 1 95.81 106 GLU B O 1
ATOM 2246 N N . CYS B 1 107 ? 8.172 24.734 7.082 1 98.38 107 CYS B N 1
ATOM 2247 C CA . CYS B 1 107 ? 7.27 23.672 6.633 1 98.38 107 CYS B CA 1
ATOM 2248 C C . CYS B 1 107 ? 6.348 24.172 5.527 1 98.38 107 CYS B C 1
ATOM 2250 O O . CYS B 1 107 ? 6.094 25.375 5.426 1 98.38 107 CYS B O 1
ATOM 2252 N N . GLY B 1 108 ? 5.895 23.281 4.68 1 98.81 108 GLY B N 1
ATOM 2253 C CA . GLY B 1 108 ? 4.793 23.609 3.787 1 98.81 108 GLY B CA 1
ATOM 2254 C C . GLY B 1 108 ? 3.467 23.75 4.508 1 98.81 108 GLY B C 1
ATOM 2255 O O . GLY B 1 108 ? 3.334 23.359 5.668 1 98.81 108 GLY B O 1
ATOM 2256 N N . LEU B 1 109 ? 2.537 24.344 3.766 1 98.88 109 LEU B N 1
ATOM 2257 C CA . LEU B 1 109 ? 1.231 24.609 4.367 1 98.88 109 LEU B CA 1
ATOM 2258 C C . LEU B 1 109 ? 0.113 24.375 3.355 1 98.88 109 LEU B C 1
ATOM 2260 O O . LEU B 1 109 ? 0.171 24.891 2.234 1 98.88 109 LEU B O 1
ATOM 2264 N N . MET B 1 110 ? -0.832 23.562 3.783 1 98.88 110 MET B N 1
ATOM 2265 C CA . MET B 1 110 ? -2.02 23.297 2.979 1 98.88 110 MET B CA 1
ATOM 2266 C C . MET B 1 110 ? -3.283 23.734 3.705 1 98.88 110 MET B C 1
ATOM 2268 O O . MET B 1 110 ? -3.391 23.594 4.922 1 98.88 110 MET B O 1
ATOM 2272 N N . LEU B 1 111 ? -4.203 24.281 2.932 1 98.88 111 LEU B N 1
ATOM 2273 C CA . LEU B 1 111 ? -5.484 24.734 3.461 1 98.88 111 LEU B CA 1
ATOM 2274 C C . LEU B 1 111 ? -6.641 23.969 2.826 1 98.88 111 LEU B C 1
ATOM 2276 O O . LEU B 1 111 ? -6.777 23.938 1.6 1 98.88 111 LEU B O 1
ATOM 2280 N N . SER B 1 112 ? -7.418 23.312 3.65 1 98.62 112 SER B N 1
ATOM 2281 C CA . SER B 1 112 ? -8.57 22.562 3.162 1 98.62 112 SER B CA 1
ATOM 2282 C C . SER B 1 112 ? -9.875 23.312 3.449 1 98.62 112 SER B C 1
ATOM 2284 O O . SER B 1 112 ? -10.023 23.922 4.512 1 98.62 112 SER B O 1
ATOM 2286 N N . ASP B 1 113 ? -10.852 23.203 2.602 1 96.75 113 ASP B N 1
ATOM 2287 C CA . ASP B 1 113 ? -12.188 23.75 2.818 1 96.75 113 ASP B CA 1
ATOM 2288 C C . ASP B 1 113 ? -13.172 22.625 3.184 1 96.75 113 ASP B C 1
ATOM 2290 O O . ASP B 1 113 ? -14.383 22.844 3.18 1 96.75 113 ASP B O 1
ATOM 2294 N N . GLY B 1 114 ? -12.688 21.453 3.395 1 91.19 114 GLY B N 1
ATOM 2295 C CA . GLY B 1 114 ? -13.516 20.312 3.725 1 91.19 114 GLY B CA 1
ATOM 2296 C C . GLY B 1 114 ? -13.812 19.422 2.527 1 91.19 114 GLY B C 1
ATOM 2297 O O . GLY B 1 114 ? -14.227 18.266 2.686 1 91.19 114 GLY B O 1
ATOM 2298 N N . TYR B 1 115 ? -13.695 19.859 1.388 1 92.75 115 TYR B N 1
ATOM 2299 C CA . TYR B 1 115 ? -13.906 19.109 0.155 1 92.75 115 TYR B CA 1
ATOM 2300 C C . TYR B 1 115 ? -12.594 18.938 -0.601 1 92.75 115 TYR B C 1
ATOM 2302 O O . TYR B 1 115 ? -12.234 17.812 -0.973 1 92.75 115 TYR B O 1
ATOM 2310 N N . GLY B 1 116 ? -11.867 19.906 -0.73 1 97.31 116 GLY B N 1
ATOM 2311 C CA . GLY B 1 116 ? -10.555 19.938 -1.349 1 97.31 116 GLY B CA 1
ATOM 2312 C C . GLY B 1 116 ? -9.516 20.641 -0.498 1 97.31 116 GLY B C 1
ATOM 2313 O O . GLY B 1 116 ? -9.734 20.891 0.688 1 97.31 116 GLY B O 1
ATOM 2314 N N . ALA B 1 117 ? -8.344 20.828 -1.041 1 98.69 117 ALA B N 1
ATOM 2315 C CA . ALA B 1 117 ? -7.273 21.562 -0.375 1 98.69 117 ALA B CA 1
ATOM 2316 C C . ALA B 1 117 ? -6.422 22.312 -1.388 1 98.69 117 ALA B C 1
ATOM 2318 O O . ALA B 1 117 ? -6.488 22.047 -2.59 1 98.69 117 ALA B O 1
ATOM 2319 N N . HIS B 1 118 ? -5.715 23.266 -0.821 1 98.31 118 HIS B N 1
ATOM 2320 C CA . HIS B 1 118 ? -4.812 24.094 -1.625 1 98.31 118 HIS B CA 1
ATOM 2321 C C . HIS B 1 118 ? -3.447 2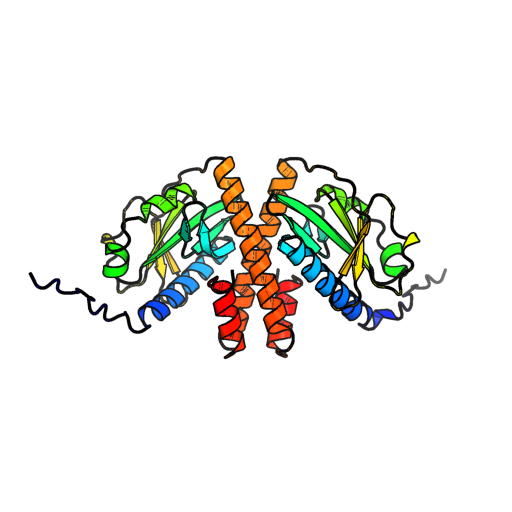4.219 -0.958 1 98.31 118 HIS B C 1
ATOM 2323 O O . HIS B 1 118 ? -3.359 24.328 0.266 1 98.31 118 HIS B O 1
ATOM 2329 N N . MET B 1 119 ? -2.471 24.266 -1.849 1 98.62 119 MET B N 1
ATOM 2330 C CA . MET B 1 119 ? -1.112 24.531 -1.38 1 98.62 119 MET B CA 1
ATOM 2331 C C . MET B 1 119 ? -0.896 26.016 -1.122 1 98.62 119 MET B C 1
ATOM 2333 O O . MET B 1 119 ? -0.974 26.828 -2.047 1 98.62 119 MET B O 1
ATOM 2337 N N . LEU B 1 120 ? -0.58 26.438 0.107 1 98.62 120 LEU B N 1
ATOM 2338 C CA . LEU B 1 120 ? -0.327 27.844 0.437 1 98.62 120 LEU B CA 1
ATOM 2339 C C . LEU B 1 120 ? 1.17 28.141 0.449 1 98.62 120 LEU B C 1
ATOM 2341 O O . LEU B 1 120 ? 1.588 29.266 0.178 1 98.62 120 LEU B O 1
ATOM 2345 N N . ARG B 1 121 ? 1.929 27.156 0.826 1 98.62 121 ARG B N 1
ATOM 2346 C CA . ARG B 1 121 ? 3.377 27.297 0.957 1 98.62 121 ARG B CA 1
ATOM 2347 C C . ARG B 1 121 ? 4.078 25.969 0.657 1 98.62 121 ARG B C 1
ATOM 2349 O O . ARG B 1 121 ? 3.709 24.922 1.201 1 98.62 121 ARG B O 1
ATOM 2356 N N . GLU B 1 122 ? 5.094 26.047 -0.203 1 98.19 122 GLU B N 1
ATOM 2357 C CA . GLU B 1 122 ? 5.918 24.859 -0.469 1 98.19 122 GLU B CA 1
ATOM 2358 C C . GLU B 1 122 ? 6.84 24.562 0.709 1 98.19 122 GLU B C 1
ATOM 2360 O O . GLU B 1 122 ? 7.223 25.453 1.455 1 98.19 122 GLU B O 1
ATOM 2365 N N . ALA B 1 123 ? 7.129 23.297 0.849 1 98.44 123 ALA B N 1
ATOM 2366 C CA . ALA B 1 123 ? 8.055 22.875 1.898 1 98.44 123 ALA B CA 1
ATOM 2367 C C . ALA B 1 123 ? 9.484 22.828 1.382 1 98.44 123 ALA B C 1
ATOM 2369 O O . ALA B 1 123 ? 9.727 22.438 0.235 1 98.44 123 ALA B O 1
ATOM 2370 N N . SER B 1 124 ? 10.422 23.172 2.273 1 97.25 124 SER B N 1
ATOM 2371 C CA . SER B 1 124 ? 11.836 22.969 1.957 1 97.25 124 SER B CA 1
ATOM 2372 C C . SER B 1 124 ? 12.148 21.484 1.815 1 97.25 124 SER B C 1
ATOM 2374 O O . SER B 1 124 ? 11.625 20.656 2.562 1 97.25 124 SER B O 1
ATOM 2376 N N . GLU B 1 125 ? 13.039 21.172 0.861 1 97.88 125 GLU B N 1
ATOM 2377 C CA . GLU B 1 125 ? 13.438 19.781 0.665 1 97.88 125 GLU B CA 1
ATOM 2378 C C . GLU B 1 125 ? 14.594 19.406 1.578 1 97.88 125 GLU B C 1
ATOM 2380 O O . GLU B 1 125 ? 15.586 20.141 1.664 1 97.88 125 GLU B O 1
ATOM 2385 N N . HIS B 1 126 ? 14.453 18.375 2.262 1 98.06 126 HIS B N 1
ATOM 2386 C CA . HIS B 1 126 ? 15.5 17.656 2.986 1 98.06 126 HIS B CA 1
ATOM 2387 C C . HIS B 1 126 ? 15.57 16.203 2.561 1 98.06 126 HIS B C 1
ATOM 2389 O O . HIS B 1 126 ? 14.781 15.375 3.025 1 98.06 126 HIS B O 1
ATOM 2395 N N . ARG B 1 127 ? 16.578 15.852 1.737 1 98.19 127 ARG B N 1
ATOM 2396 C CA . ARG B 1 127 ? 16.641 14.523 1.144 1 98.19 127 ARG B CA 1
ATOM 2397 C C . ARG B 1 127 ? 16.969 13.469 2.197 1 98.19 127 ARG B C 1
ATOM 2399 O O . ARG B 1 127 ? 17.922 13.617 2.963 1 98.19 127 ARG B O 1
ATOM 2406 N N . LEU B 1 128 ? 16.219 12.406 2.195 1 98.56 128 LEU B N 1
ATOM 2407 C CA . LEU B 1 128 ? 16.422 11.312 3.141 1 98.56 128 LEU B CA 1
ATOM 2408 C C . LEU B 1 128 ? 17.656 10.5 2.777 1 98.56 128 LEU B C 1
ATOM 2410 O O . LEU B 1 128 ? 17.922 10.273 1.598 1 98.56 128 LEU B O 1
ATOM 2414 N N . PRO B 1 129 ? 18.344 10.055 3.85 1 97.88 129 PRO B N 1
ATOM 2415 C CA . PRO B 1 129 ? 19.344 9.023 3.555 1 97.88 129 PRO B CA 1
ATOM 2416 C C . PRO B 1 129 ? 18.734 7.773 2.928 1 97.88 129 PRO B C 1
ATOM 2418 O O . PRO B 1 129 ? 17.578 7.434 3.215 1 97.88 129 PRO B O 1
ATOM 2421 N N . PRO B 1 130 ? 19.531 7.066 2.141 1 96.62 130 PRO B N 1
ATOM 2422 C CA . PRO B 1 130 ? 19 5.906 1.423 1 96.62 130 PRO B CA 1
ATOM 2423 C C . PRO B 1 130 ? 18.422 4.852 2.357 1 96.62 130 PRO B C 1
ATOM 2425 O O . PRO B 1 130 ? 17.359 4.285 2.068 1 96.62 130 PRO B O 1
ATOM 2428 N N . SER B 1 131 ? 19.062 4.621 3.457 1 96.94 131 SER B N 1
ATOM 2429 C CA . SER B 1 131 ? 18.594 3.588 4.375 1 96.94 131 SER B CA 1
ATOM 2430 C C . SER B 1 131 ? 17.234 3.957 4.977 1 96.94 131 SER B C 1
ATOM 2432 O O . SER B 1 131 ? 16.359 3.104 5.109 1 96.94 131 SER B O 1
ATOM 2434 N N . THR B 1 132 ? 17 5.223 5.324 1 98.25 132 THR B N 1
ATOM 2435 C CA . THR B 1 132 ? 15.734 5.688 5.879 1 98.25 132 THR B CA 1
ATOM 2436 C C . THR B 1 132 ? 14.641 5.656 4.824 1 98.25 132 THR B C 1
ATOM 2438 O O . THR B 1 132 ? 13.516 5.23 5.098 1 98.25 132 THR B O 1
ATOM 2441 N N . ARG B 1 133 ? 14.984 6.078 3.637 1 98.31 133 ARG B N 1
ATOM 2442 C CA . ARG B 1 133 ? 14.023 6.016 2.541 1 98.31 133 ARG B CA 1
ATOM 2443 C C . ARG B 1 133 ? 13.531 4.59 2.326 1 98.31 133 ARG B C 1
ATOM 2445 O O . ARG B 1 133 ? 12.328 4.355 2.178 1 98.31 133 ARG B O 1
ATOM 2452 N N . LYS B 1 134 ? 14.453 3.709 2.336 1 96.88 134 LYS B N 1
ATOM 2453 C CA . LYS B 1 134 ? 14.102 2.305 2.156 1 96.88 134 LYS B CA 1
ATOM 2454 C C . LYS B 1 134 ? 13.172 1.824 3.268 1 96.88 134 LYS B C 1
ATOM 2456 O O . LYS B 1 134 ? 12.148 1.198 2.998 1 96.88 134 LYS B O 1
ATOM 2461 N N . SER B 1 135 ? 13.531 2.139 4.457 1 97.69 135 SER B N 1
ATOM 2462 C CA . SER B 1 135 ? 12.75 1.693 5.609 1 97.69 135 SER B CA 1
ATOM 2463 C C . SER B 1 135 ? 11.344 2.279 5.586 1 97.69 135 SER B C 1
ATOM 2465 O O . SER B 1 135 ? 10.367 1.563 5.812 1 97.69 135 SER B O 1
ATOM 2467 N N . VAL B 1 136 ? 11.18 3.531 5.289 1 98.69 136 VAL B N 1
ATOM 2468 C CA . VAL B 1 136 ? 9.883 4.199 5.27 1 98.69 136 VAL B CA 1
ATOM 2469 C C . VAL B 1 136 ? 9.031 3.648 4.125 1 98.69 136 VAL B C 1
ATOM 2471 O O . VAL B 1 136 ? 7.844 3.367 4.305 1 98.69 136 VAL B O 1
ATOM 2474 N N . THR B 1 137 ? 9.672 3.449 2.967 1 98.69 137 THR B N 1
ATOM 2475 C CA . THR B 1 137 ? 8.945 2.936 1.812 1 98.69 137 THR B CA 1
ATOM 2476 C C . THR B 1 137 ? 8.438 1.521 2.076 1 98.69 137 THR B C 1
ATOM 2478 O O . THR B 1 137 ? 7.309 1.183 1.711 1 98.69 137 THR B O 1
ATOM 2481 N N . GLN B 1 138 ? 9.266 0.76 2.709 1 98.12 138 GLN B N 1
ATOM 2482 C CA . GLN B 1 138 ? 8.875 -0.606 3.039 1 98.12 138 GLN B CA 1
ATOM 2483 C C . GLN B 1 138 ? 7.695 -0.619 4.008 1 98.12 138 GLN B C 1
ATOM 2485 O O . GLN B 1 138 ? 6.73 -1.357 3.811 1 98.12 138 GLN B O 1
ATOM 2490 N N . ALA B 1 139 ? 7.758 0.21 5.016 1 98.44 139 ALA B N 1
ATOM 2491 C CA . ALA B 1 139 ? 6.664 0.305 5.98 1 98.44 139 ALA B CA 1
ATOM 2492 C C . ALA B 1 139 ? 5.383 0.792 5.305 1 98.44 139 ALA B C 1
ATOM 2494 O O . ALA B 1 139 ? 4.305 0.249 5.547 1 98.44 139 ALA B O 1
ATOM 2495 N N . PHE B 1 140 ? 5.559 1.785 4.473 1 98.88 140 PHE B N 1
ATOM 2496 C CA . PHE B 1 140 ? 4.461 2.344 3.689 1 98.88 140 PHE B CA 1
ATOM 2497 C C . PHE B 1 140 ? 3.795 1.267 2.842 1 98.88 140 PHE B C 1
ATOM 2499 O O . PHE B 1 140 ? 2.58 1.073 2.916 1 98.88 140 PHE B O 1
ATOM 2506 N N . ALA B 1 141 ? 4.562 0.508 2.133 1 98.88 141 ALA B N 1
ATOM 2507 C CA . ALA B 1 141 ? 4.082 -0.496 1.188 1 98.88 141 ALA B CA 1
ATOM 2508 C C . ALA B 1 141 ? 3.348 -1.622 1.908 1 98.88 141 ALA B C 1
ATOM 2510 O O . ALA B 1 141 ? 2.225 -1.975 1.538 1 98.88 141 ALA B O 1
ATOM 2511 N N . ARG B 1 142 ? 3.955 -2.104 2.914 1 98.75 142 ARG B N 1
ATOM 2512 C CA . ARG B 1 142 ? 3.385 -3.25 3.613 1 98.75 142 ARG B CA 1
ATOM 2513 C C . ARG B 1 142 ? 2.105 -2.863 4.348 1 98.75 142 ARG B C 1
ATOM 2515 O O . ARG B 1 142 ? 1.122 -3.605 4.324 1 98.75 142 ARG B O 1
ATOM 2522 N N . THR B 1 143 ? 2.088 -1.689 4.984 1 98.62 143 THR B N 1
ATOM 2523 C CA . THR B 1 143 ? 0.895 -1.239 5.691 1 98.62 143 THR B CA 1
ATOM 2524 C C . THR B 1 143 ? -0.264 -1.03 4.723 1 98.62 143 THR B C 1
ATOM 2526 O O . THR B 1 143 ? -1.382 -1.483 4.973 1 98.62 143 THR B O 1
ATOM 2529 N N . ALA B 1 144 ? 0.04 -0.382 3.617 1 98.75 144 ALA B N 1
ATOM 2530 C CA . ALA B 1 144 ? -1.005 -0.133 2.627 1 98.75 144 ALA B CA 1
ATOM 2531 C C . ALA B 1 144 ? -1.599 -1.442 2.115 1 98.75 144 ALA B C 1
ATOM 2533 O O . ALA B 1 144 ? -2.82 -1.591 2.045 1 98.75 144 ALA B O 1
ATOM 2534 N N . ALA B 1 145 ? -0.759 -2.379 1.78 1 98.75 145 ALA B N 1
ATOM 2535 C CA . ALA B 1 145 ? -1.212 -3.646 1.214 1 98.75 145 ALA B CA 1
ATOM 2536 C C . ALA B 1 145 ? -1.99 -4.461 2.244 1 98.75 145 ALA B C 1
ATOM 2538 O O . ALA B 1 145 ? -3.016 -5.062 1.92 1 98.75 145 ALA B O 1
ATOM 2539 N N . GLN B 1 146 ? -1.547 -4.477 3.471 1 98.25 146 GLN B N 1
ATOM 2540 C CA . GLN B 1 146 ? -2.236 -5.219 4.52 1 98.25 146 GLN B CA 1
ATOM 2541 C C . GLN B 1 146 ? -3.623 -4.641 4.785 1 98.25 146 GLN B C 1
ATOM 2543 O O . GLN B 1 146 ? -4.598 -5.387 4.902 1 98.25 146 GLN B O 1
ATOM 2548 N N . ARG B 1 147 ? -3.658 -3.354 4.852 1 98.19 147 ARG B N 1
ATOM 2549 C CA . ARG B 1 147 ? -4.949 -2.709 5.078 1 98.19 147 ARG B CA 1
ATOM 2550 C C . ARG B 1 147 ? -5.887 -2.939 3.898 1 98.19 147 ARG B C 1
ATOM 2552 O O . ARG B 1 147 ? -7.094 -3.102 4.086 1 98.19 147 ARG B O 1
ATOM 2559 N N . LEU B 1 148 ? -5.34 -2.922 2.709 1 98 148 LEU B N 1
ATOM 2560 C CA . LEU B 1 148 ? -6.152 -3.197 1.529 1 98 148 LEU B CA 1
ATOM 2561 C C . LEU B 1 148 ? -6.727 -4.609 1.582 1 98 148 LEU B C 1
ATOM 2563 O O . LEU B 1 148 ? -7.898 -4.82 1.267 1 98 148 LEU B O 1
ATOM 2567 N N . THR B 1 149 ? -5.906 -5.598 1.982 1 97.12 149 THR B N 1
ATOM 2568 C CA . THR B 1 149 ? -6.355 -6.98 2.119 1 97.12 149 THR B CA 1
ATOM 2569 C C . THR B 1 149 ? -7.488 -7.082 3.137 1 97.12 149 THR B C 1
ATOM 2571 O O . THR B 1 149 ? -8.516 -7.707 2.871 1 97.12 149 THR B O 1
ATOM 2574 N N . LEU B 1 150 ? -7.32 -6.391 4.258 1 96 150 LEU B N 1
ATOM 2575 C CA . LEU B 1 150 ? -8.344 -6.41 5.293 1 96 150 LEU B CA 1
ATOM 2576 C C . LEU B 1 150 ? -9.633 -5.75 4.797 1 96 150 LEU B C 1
ATOM 2578 O O . LEU B 1 150 ? -10.727 -6.219 5.094 1 96 150 LEU B O 1
ATOM 2582 N N . ALA B 1 151 ? -9.469 -4.668 4.07 1 95.69 151 ALA B N 1
ATOM 2583 C CA . ALA B 1 151 ? -10.633 -3.988 3.51 1 95.69 151 ALA B CA 1
ATOM 2584 C C . ALA B 1 151 ? -11.383 -4.895 2.543 1 95.69 151 ALA B C 1
ATOM 2586 O O . ALA B 1 151 ? -12.617 -4.938 2.559 1 95.69 151 ALA B O 1
ATOM 2587 N N . GLU B 1 152 ? -10.672 -5.613 1.729 1 94.94 152 GLU B N 1
ATOM 2588 C CA . GLU B 1 152 ? -11.289 -6.551 0.793 1 94.94 152 GLU B CA 1
ATOM 2589 C C . GLU B 1 152 ? -12.078 -7.629 1.53 1 94.94 152 GLU B C 1
ATOM 2591 O O . GLU B 1 152 ? -13.219 -7.934 1.165 1 94.94 152 GLU B O 1
ATOM 2596 N N . TRP B 1 153 ? -11.445 -8.172 2.541 1 93.25 153 TRP B N 1
ATOM 2597 C CA . TRP B 1 153 ? -12.078 -9.258 3.291 1 93.25 153 TRP B CA 1
ATOM 2598 C C . TRP B 1 153 ? -13.312 -8.758 4.031 1 93.25 153 TRP B C 1
ATOM 2600 O O . TRP B 1 153 ? -14.328 -9.453 4.094 1 93.25 153 TRP B O 1
ATOM 2610 N N . ALA B 1 154 ? -13.266 -7.535 4.52 1 91.94 154 ALA B N 1
ATOM 2611 C CA . ALA B 1 154 ? -14.391 -6.945 5.238 1 91.94 154 ALA B CA 1
ATOM 2612 C C . ALA B 1 154 ? -15.578 -6.695 4.305 1 91.94 154 ALA B C 1
ATOM 2614 O O . ALA B 1 154 ? -16.734 -6.785 4.719 1 91.94 154 ALA B O 1
ATOM 2615 N N . ALA B 1 155 ? -15.305 -6.508 3.021 1 92.06 155 ALA B N 1
ATOM 2616 C CA . ALA B 1 155 ? -16.344 -6.074 2.086 1 92.06 155 ALA B CA 1
ATOM 2617 C C . ALA B 1 155 ? -16.953 -7.262 1.345 1 92.06 155 ALA B C 1
ATOM 2619 O O . ALA B 1 155 ? -17.938 -7.117 0.633 1 92.06 155 ALA B O 1
ATOM 2620 N N . GLU B 1 156 ? -16.328 -8.453 1.339 1 85.75 156 GLU B N 1
ATOM 2621 C CA . GLU B 1 156 ? -16.641 -9.609 0.498 1 85.75 156 GLU B CA 1
ATOM 2622 C C . GLU B 1 156 ? -18.141 -9.922 0.529 1 85.75 156 GLU B C 1
ATOM 2624 O O . GLU B 1 156 ? -18.719 -10.328 -0.484 1 85.75 156 GLU B O 1
ATOM 2629 N N . ARG B 1 157 ? -18.953 -9.719 1.596 1 80.81 157 ARG B N 1
ATOM 2630 C CA . ARG B 1 157 ? -20.359 -10.117 1.662 1 80.81 157 ARG B CA 1
ATOM 2631 C C . ARG B 1 157 ? -21.266 -8.898 1.767 1 80.81 157 ARG B C 1
ATOM 2633 O O . ARG B 1 157 ? -22.375 -8.984 2.318 1 80.81 157 ARG B O 1
ATOM 2640 N N . ASN B 1 158 ? -20.766 -7.824 1.102 1 87.75 158 ASN B N 1
ATOM 2641 C CA . ASN B 1 158 ? -21.531 -6.598 1.275 1 87.75 158 ASN B CA 1
ATOM 2642 C C . ASN B 1 158 ? -22.109 -6.105 -0.049 1 87.75 158 ASN B C 1
ATOM 2644 O O . ASN B 1 158 ? -22.109 -4.906 -0.324 1 87.75 158 ASN B O 1
ATOM 2648 N N . GLY B 1 159 ? -22.531 -7.051 -0.834 1 86.31 159 GLY B N 1
ATOM 2649 C CA . GLY B 1 159 ? -23.266 -6.715 -2.041 1 86.31 159 GLY B CA 1
ATOM 2650 C C . GLY B 1 159 ? -22.5 -5.789 -2.969 1 86.31 159 GLY B C 1
ATOM 2651 O O . GLY B 1 159 ? -21.359 -6.066 -3.328 1 86.31 159 GLY B O 1
ATOM 2652 N N . GLU B 1 160 ? -23.203 -4.637 -3.242 1 81.88 160 GLU B N 1
ATOM 2653 C CA . GLU B 1 160 ? -22.672 -3.701 -4.223 1 81.88 160 GLU B CA 1
ATOM 2654 C C . GLU B 1 160 ? -21.344 -3.113 -3.754 1 81.88 160 GLU B C 1
ATOM 2656 O O . GLU B 1 160 ? -20.422 -2.939 -4.551 1 81.88 160 GLU B O 1
ATOM 2661 N N . LEU B 1 161 ? -21.297 -2.773 -2.504 1 84.38 161 LEU B N 1
ATOM 2662 C CA . LEU B 1 161 ? -20.047 -2.23 -1.977 1 84.38 161 LEU B CA 1
ATOM 2663 C C . LEU B 1 161 ? -18.938 -3.27 -2.043 1 84.38 161 LEU B C 1
ATOM 2665 O O . LEU B 1 161 ? -17.797 -2.943 -2.387 1 84.38 161 LEU B O 1
ATOM 2669 N N . GLY B 1 162 ? -19.328 -4.457 -1.755 1 89.5 162 GLY B N 1
ATOM 2670 C CA . GLY B 1 162 ? -18.359 -5.535 -1.908 1 89.5 162 GLY B CA 1
ATOM 2671 C C . GLY B 1 162 ? -17.812 -5.656 -3.322 1 89.5 162 GLY B C 1
ATOM 2672 O O . GLY B 1 162 ? -16.609 -5.836 -3.521 1 89.5 162 GLY B O 1
ATOM 2673 N N . GLN B 1 163 ? -18.672 -5.496 -4.199 1 88.94 163 GLN B N 1
ATOM 2674 C CA . GLN B 1 163 ? -18.266 -5.562 -5.598 1 88.94 163 GLN B CA 1
ATOM 2675 C C . GLN B 1 163 ? -17.359 -4.387 -5.957 1 88.94 163 GLN B C 1
ATOM 2677 O O . GLN B 1 163 ? -16.375 -4.551 -6.688 1 88.94 163 GLN B O 1
ATOM 2682 N N . SER B 1 164 ? -17.75 -3.225 -5.508 1 90.25 164 SER B N 1
ATOM 2683 C CA . SER B 1 164 ? -16.938 -2.039 -5.773 1 90.25 164 SER B CA 1
ATOM 2684 C C . SER B 1 164 ? -15.516 -2.213 -5.242 1 90.25 164 SER B C 1
ATOM 2686 O O . SER B 1 164 ? -14.547 -1.9 -5.938 1 90.25 164 SER B O 1
ATOM 2688 N N . ILE B 1 165 ? -15.406 -2.746 -4.043 1 92.75 165 ILE B N 1
ATOM 2689 C CA . ILE B 1 165 ? -14.094 -2.945 -3.43 1 92.75 165 ILE B CA 1
ATOM 2690 C C . ILE B 1 165 ? -13.336 -4.039 -4.18 1 92.75 165 ILE B C 1
ATOM 2692 O O . ILE B 1 165 ? -12.133 -3.92 -4.406 1 92.75 165 ILE B O 1
ATOM 2696 N N . SER B 1 166 ? -14.047 -5.016 -4.582 1 90.69 166 SER B N 1
ATOM 2697 C CA . SER B 1 166 ? -13.422 -6.055 -5.395 1 90.69 166 SER B CA 1
ATOM 2698 C C . SER B 1 166 ? -12.859 -5.484 -6.691 1 90.69 166 SER B C 1
ATOM 2700 O O . SER B 1 166 ? -11.758 -5.844 -7.105 1 90.69 166 SER B O 1
ATOM 2702 N N . ASP B 1 167 ? -13.594 -4.617 -7.332 1 91.75 167 ASP B N 1
ATOM 2703 C CA . ASP B 1 167 ? -13.148 -3.973 -8.562 1 91.75 167 ASP B CA 1
ATOM 2704 C C . ASP B 1 167 ? -11.891 -3.137 -8.32 1 91.75 167 ASP B C 1
ATOM 2706 O O . ASP B 1 167 ? -10.984 -3.105 -9.164 1 91.75 167 ASP B O 1
ATOM 2710 N N . ILE B 1 168 ? -11.867 -2.463 -7.203 1 93.62 168 ILE B N 1
ATOM 2711 C CA . ILE B 1 168 ? -10.719 -1.645 -6.832 1 93.62 168 ILE B CA 1
ATOM 2712 C C . ILE B 1 168 ? -9.492 -2.535 -6.637 1 93.62 168 ILE B C 1
ATOM 2714 O O . ILE B 1 168 ? -8.43 -2.271 -7.203 1 93.62 168 ILE B O 1
ATOM 2718 N N . VAL B 1 169 ? -9.648 -3.629 -5.938 1 93.5 169 VAL B N 1
ATOM 2719 C CA . VAL B 1 169 ? -8.555 -4.523 -5.59 1 93.5 169 VAL B CA 1
ATOM 2720 C C . VAL B 1 169 ? -8.047 -5.234 -6.848 1 93.5 169 VAL B C 1
ATOM 2722 O O . VAL B 1 169 ? -6.848 -5.465 -6.996 1 93.5 169 VAL B O 1
ATOM 2725 N N . SER B 1 170 ? -8.93 -5.453 -7.852 1 90.38 170 SER B N 1
ATOM 2726 C CA . SER B 1 170 ? -8.562 -6.148 -9.078 1 90.38 170 SER B CA 1
ATOM 2727 C C . SER B 1 170 ? -7.879 -5.211 -10.07 1 90.38 170 SER B C 1
ATOM 2729 O O . SER B 1 170 ? -7.391 -5.648 -11.109 1 90.38 170 SER B O 1
ATOM 2731 N N . GLY B 1 171 ? -7.836 -3.967 -9.75 1 89.5 171 GLY B N 1
ATOM 2732 C CA . GLY B 1 171 ? -7.164 -3.004 -10.609 1 89.5 171 GLY B CA 1
ATOM 2733 C C . GLY B 1 171 ? -8.047 -2.479 -11.719 1 89.5 171 GLY B C 1
ATOM 2734 O O . GLY B 1 171 ? -7.566 -1.807 -12.641 1 89.5 171 GLY B O 1
ATOM 2735 N N . GLU B 1 172 ? -9.242 -2.793 -11.695 1 85.38 172 GLU B N 1
ATOM 2736 C CA . GLU B 1 172 ? -10.164 -2.311 -12.719 1 85.38 172 GLU B CA 1
ATOM 2737 C C . GLU B 1 172 ? -10.25 -0.788 -12.711 1 85.38 172 GLU B C 1
ATOM 2739 O O . GLU B 1 172 ? -10.656 -0.177 -13.703 1 85.38 172 GLU B O 1
ATOM 2744 N N . ARG B 1 173 ? -9.766 -0.126 -11.664 1 82.44 173 ARG B N 1
ATOM 2745 C CA . ARG B 1 173 ? -9.906 1.32 -11.523 1 82.44 173 ARG B CA 1
ATOM 2746 C C . ARG B 1 173 ? -8.539 2.002 -11.508 1 82.44 173 ARG B C 1
ATOM 2748 O O . ARG B 1 173 ? -8.43 3.162 -11.109 1 82.44 173 ARG B O 1
ATOM 2755 N N . ASP B 1 174 ? -7.578 1.217 -11.852 1 86.38 174 ASP B N 1
ATOM 2756 C CA . ASP B 1 174 ? -6.238 1.795 -11.875 1 86.38 174 ASP B CA 1
ATOM 2757 C C . ASP B 1 174 ? -6.129 2.879 -12.945 1 86.38 174 ASP B C 1
ATOM 2759 O O . ASP B 1 174 ? -6.82 2.83 -13.961 1 86.38 174 ASP B O 1
#

Solvent-accessible surface area (backbone atoms only — not comparable to full-atom values): 18799 Å² total; per-residue (Å²): 136,82,80,75,78,76,72,70,79,54,80,51,70,73,52,52,48,57,52,51,44,48,28,30,50,49,1,42,50,51,41,34,44,76,70,52,28,23,48,42,50,40,43,71,43,94,87,68,50,63,37,55,28,36,32,37,36,89,87,64,52,34,38,34,37,43,74,36,79,39,67,63,56,48,69,69,51,76,63,60,72,63,55,55,77,75,20,26,27,44,29,36,34,29,39,88,90,38,77,71,83,77,54,65,84,68,33,12,34,34,43,18,81,50,69,40,40,43,82,76,39,76,43,54,80,42,84,62,55,68,71,54,47,50,53,52,49,50,53,50,24,38,52,28,15,42,38,35,50,52,43,46,65,71,27,66,86,46,62,69,60,13,48,54,38,49,38,39,54,57,38,76,71,108,134,84,79,74,77,77,73,69,80,54,78,50,69,73,52,51,49,57,51,52,43,49,27,31,51,50,1,42,51,50,40,33,46,75,70,52,26,24,49,42,50,40,44,72,44,96,89,66,49,64,37,55,27,34,31,36,35,90,86,65,52,33,37,34,38,44,73,37,80,39,67,64,56,49,68,69,50,77,62,60,73,62,57,54,80,75,20,26,27,43,29,39,33,29,37,87,91,38,78,70,84,78,54,64,81,69,34,12,34,33,43,18,82,50,70,39,42,42,84,77,39,77,41,56,81,42,82,62,55,69,69,56,47,50,52,50,49,50,52,50,23,38,52,27,15,43,38,36,50,51,43,45,65,71,26,65,87,44,61,70,61,15,50,53,36,48,38,40,55,57,38,77,71,110

Radius of gyration: 22.98 Å; Cα contacts (8 Å, |Δi|>4): 618; chains: 2; bounding box: 43×65×94 Å